Protein AF-A0A9B0LXK6-F1 (afdb_monomer_lite)

Foldseek 3Di:
DDDDDPDPPPVVVVVVVPPDPPPVPVPDDPPQQDAAEQELVLVQVLVVVVQAPQLAAAEQLSCLSSVSDDADLVRNYFYHEYDHHCLVVRQGAHHYETQFYDLSSCLSNQLNVHHYAHAGFDSVLSVCSSPVPVVLVVQDFAFWGDDDDPVCVVVLQDLLRNHPNHDPVCVVVSNVVSCVVVVGDGDDLVPPPSSVNRPDDDDNGDRDPPGATRWRQDPVVRDIDHDDDPVSVVVRVD

InterPro domains:
  IPR005749 Large ribosomal subunit protein uL15, bacteria [PTHR12934] (34-199)
  IPR021131 Large ribosomal subunit protein uL15/eL18 [PF00828] (37-117)
  IPR036227 Large ribosomal subunit protein uL15/eL18 superfamily [SSF52080] (15-125)

Organism: Odobenus rosmarus divergens (NCBI:txid9708)

Secondary structure (DSSP, 8-state):
-------THHHHHHHHHHSPP--GGGGS--TT-EEEEEEHHHHHHHHHTTSS-TTS-B-HHHHHHTTS----GGGTEEEEEEE-TTTTT-----EEEESEE-HHHHHHHHHTT-EEEE----HHHHHHHH-HHHHHTTTPPPPPPPPPPGGGHHHHH-GGGTBTTS-GGGHHHHHHHHHHHHT-PPP-GGGSTTHHHHT----TT-SBTTB-TT-EEETTTTEEE----HHHHHHHH-

Structure (mmCIF, N/CA/C/O backbone):
data_AF-A0A9B0LXK6-F1
#
_entry.id   AF-A0A9B0LXK6-F1
#
loop_
_atom_site.group_PDB
_atom_site.id
_atom_site.type_symbol
_atom_site.label_atom_id
_atom_site.label_alt_id
_atom_site.label_comp_id
_atom_site.label_asym_id
_atom_site.label_entity_id
_atom_site.label_seq_id
_atom_site.pdbx_PDB_ins_code
_atom_site.Cartn_x
_atom_site.Cartn_y
_atom_site.Cartn_z
_atom_site.occupancy
_atom_site.B_iso_or_equiv
_atom_site.auth_seq_id
_atom_site.auth_comp_id
_atom_site.auth_asym_id
_atom_site.auth_atom_id
_atom_site.pdbx_PDB_model_num
ATOM 1 N N . MET A 1 1 ? 57.728 12.532 -38.252 1.00 39.12 1 MET A N 1
ATOM 2 C CA . MET A 1 1 ? 57.589 13.420 -37.079 1.00 39.12 1 MET A CA 1
ATOM 3 C C . MET A 1 1 ? 56.381 12.959 -36.279 1.00 39.12 1 MET A C 1
ATOM 5 O O . MET A 1 1 ? 55.254 13.223 -36.669 1.00 39.12 1 MET A O 1
ATOM 9 N N . THR A 1 2 ? 56.612 12.162 -35.241 1.00 39.59 2 THR A N 1
ATOM 10 C CA . THR A 1 2 ? 55.579 11.589 -34.366 1.00 39.59 2 THR A CA 1
ATOM 11 C C . THR A 1 2 ? 55.396 12.501 -33.156 1.00 39.59 2 THR A C 1
ATOM 13 O O . THR A 1 2 ? 56.292 12.592 -32.319 1.00 39.59 2 THR A O 1
ATOM 16 N N . GLY A 1 3 ? 54.271 13.215 -33.088 1.00 44.66 3 GLY A N 1
ATOM 17 C CA . GLY A 1 3 ? 53.904 14.008 -31.913 1.00 44.66 3 GLY A CA 1
ATOM 18 C C . GLY A 1 3 ? 53.489 13.107 -30.740 1.00 44.66 3 GLY A C 1
ATOM 19 O O . GLY A 1 3 ? 52.949 12.023 -30.977 1.00 44.66 3 GLY A O 1
ATOM 20 N N . PRO A 1 4 ? 53.733 13.510 -29.482 1.00 42.62 4 PRO A N 1
ATOM 21 C CA . PRO A 1 4 ? 53.381 12.693 -28.331 1.00 42.62 4 PRO A CA 1
ATOM 22 C C . PRO A 1 4 ? 51.859 12.654 -28.142 1.00 42.62 4 PRO A C 1
ATOM 24 O O . PRO A 1 4 ? 51.185 13.685 -28.112 1.00 42.62 4 PRO A O 1
ATOM 27 N N . VAL A 1 5 ? 51.320 11.445 -27.993 1.00 48.22 5 VAL A N 1
ATOM 28 C CA . VAL A 1 5 ? 49.920 11.196 -27.636 1.00 48.22 5 VAL A CA 1
ATOM 29 C C . VAL A 1 5 ? 49.733 11.584 -26.167 1.00 48.22 5 VAL A C 1
ATOM 31 O O . VAL A 1 5 ? 50.285 10.941 -25.276 1.00 48.22 5 VAL A O 1
ATOM 34 N N . GLN A 1 6 ? 48.981 12.658 -25.899 1.00 48.47 6 GLN A N 1
ATOM 35 C CA . GLN A 1 6 ? 48.622 13.058 -24.534 1.00 48.47 6 GLN A CA 1
ATOM 36 C C . GLN A 1 6 ? 47.753 11.970 -23.888 1.00 48.47 6 GLN A C 1
ATOM 38 O O . GLN A 1 6 ? 46.604 11.762 -24.278 1.00 48.47 6 GLN A O 1
ATOM 43 N N . GLY A 1 7 ? 48.305 11.281 -22.888 1.00 46.59 7 GLY A N 1
ATOM 44 C CA . GLY A 1 7 ? 47.602 10.271 -22.103 1.00 46.59 7 GLY A CA 1
ATOM 45 C C . GLY A 1 7 ? 46.372 10.852 -21.398 1.00 46.59 7 GLY A C 1
ATOM 46 O O . GLY A 1 7 ? 46.479 11.736 -20.550 1.00 46.59 7 GLY A O 1
ATOM 47 N N . GLY A 1 8 ? 45.191 10.324 -21.726 1.00 49.38 8 GLY A N 1
ATOM 48 C CA . GLY A 1 8 ? 43.883 10.770 -21.225 1.00 49.38 8 GLY A CA 1
ATOM 49 C C . GLY A 1 8 ? 43.585 10.481 -19.746 1.00 49.38 8 GLY A C 1
ATOM 50 O O . GLY A 1 8 ? 42.457 10.695 -19.311 1.00 49.38 8 GLY A O 1
ATOM 51 N N . GLY A 1 9 ? 44.561 10.014 -18.960 1.00 52.94 9 GLY A N 1
ATOM 52 C CA . GLY A 1 9 ? 44.364 9.643 -17.552 1.00 52.94 9 GLY A CA 1
ATOM 53 C C . GLY A 1 9 ? 44.211 10.834 -16.598 1.00 52.94 9 GLY A C 1
ATOM 54 O O . GLY A 1 9 ? 43.425 10.767 -15.656 1.00 52.94 9 GLY A O 1
ATOM 55 N N . ALA A 1 10 ? 44.908 11.948 -16.856 1.00 54.19 10 ALA A N 1
ATOM 56 C CA . ALA A 1 10 ? 44.886 13.114 -15.965 1.00 54.19 10 ALA A CA 1
ATOM 57 C C . ALA A 1 10 ? 43.543 13.868 -16.012 1.00 54.19 10 ALA A C 1
ATOM 59 O O . ALA A 1 10 ? 42.993 14.235 -14.978 1.00 54.19 10 ALA A O 1
ATOM 60 N N . ARG A 1 11 ? 42.943 14.008 -17.205 1.00 60.53 11 ARG A N 1
ATOM 61 C CA . ARG A 1 11 ? 41.711 14.798 -17.396 1.00 60.53 11 ARG A CA 1
ATOM 62 C C . ARG A 1 11 ? 40.487 14.208 -16.699 1.00 60.53 11 ARG A C 1
ATOM 64 O O . ARG A 1 11 ? 39.658 14.966 -16.214 1.00 60.53 11 ARG A O 1
ATOM 71 N N . ALA A 1 12 ? 40.364 12.880 -16.644 1.00 58.97 12 ALA A N 1
ATOM 72 C CA . ALA A 1 12 ? 39.225 12.222 -16.001 1.00 58.97 12 ALA A CA 1
ATOM 73 C C . ALA A 1 12 ? 39.273 12.353 -14.469 1.00 58.97 12 ALA A C 1
ATOM 75 O O . ALA A 1 12 ? 38.254 12.626 -13.834 1.00 58.97 12 ALA A O 1
ATOM 76 N N . LEU A 1 13 ? 40.464 12.212 -13.879 1.00 61.94 13 LEU A N 1
ATOM 77 C CA . LEU A 1 13 ? 40.677 12.402 -12.443 1.00 61.94 13 LEU A CA 1
ATOM 78 C C . LEU A 1 13 ? 40.501 13.863 -12.023 1.00 61.94 13 LEU A C 1
ATOM 80 O O . LEU A 1 13 ? 39.899 14.126 -10.982 1.00 61.94 13 LEU A O 1
ATOM 84 N N . ASP A 1 14 ? 40.968 14.806 -12.838 1.00 73.19 14 ASP A N 1
ATOM 85 C CA . ASP A 1 14 ? 40.785 16.234 -12.574 1.00 73.19 14 ASP A CA 1
ATOM 86 C C . ASP A 1 14 ? 39.313 16.657 -12.711 1.00 73.19 14 ASP A C 1
ATOM 88 O O . ASP A 1 14 ? 38.826 17.432 -11.888 1.00 73.19 14 ASP A O 1
ATOM 92 N N . LEU A 1 15 ? 38.561 16.064 -13.650 1.00 65.88 15 LEU A N 1
ATOM 93 C CA . LEU A 1 15 ? 37.101 16.210 -13.741 1.00 65.88 15 LEU A CA 1
ATOM 94 C C . LEU A 1 15 ? 36.397 15.706 -12.475 1.00 65.88 15 LEU A C 1
ATOM 96 O O . LEU A 1 15 ? 35.591 16.433 -11.902 1.00 65.88 15 LEU A O 1
ATOM 100 N N . LEU A 1 16 ? 36.727 14.501 -11.997 1.00 63.94 16 LEU A N 1
ATOM 101 C CA . LEU A 1 16 ? 36.136 13.928 -10.779 1.00 63.94 16 LEU A CA 1
ATOM 102 C C . LEU A 1 16 ? 36.459 14.744 -9.517 1.00 63.94 16 LEU A C 1
ATOM 104 O O . LEU A 1 16 ? 35.651 14.783 -8.591 1.00 63.94 16 LEU A O 1
ATOM 108 N N . ARG A 1 17 ? 37.620 15.408 -9.478 1.00 69.19 17 ARG A N 1
ATOM 109 C CA . ARG A 1 17 ? 38.026 16.310 -8.385 1.00 69.19 17 ARG A CA 1
ATOM 110 C C . ARG A 1 17 ? 37.355 17.683 -8.453 1.00 69.19 17 ARG A C 1
ATOM 112 O O . ARG A 1 17 ? 37.190 18.306 -7.405 1.00 69.19 17 ARG A O 1
ATOM 119 N N . ALA A 1 18 ? 37.003 18.140 -9.656 1.00 69.75 18 ALA A N 1
ATOM 120 C CA . ALA A 1 18 ? 36.283 19.389 -9.903 1.00 69.75 18 ALA A CA 1
ATOM 121 C C . ALA A 1 18 ? 34.763 19.254 -9.718 1.00 69.75 18 ALA A C 1
ATOM 123 O O . ALA A 1 18 ? 34.078 20.261 -9.531 1.00 69.75 18 ALA A O 1
ATOM 124 N N . LEU A 1 19 ? 34.227 18.028 -9.743 1.00 61.88 19 LEU A N 1
ATOM 125 C CA . LEU A 1 19 ? 32.844 17.786 -9.351 1.00 61.88 19 LEU A CA 1
ATOM 126 C C . LEU A 1 19 ? 32.645 18.198 -7.883 1.00 61.88 19 LEU A C 1
ATOM 128 O O . LEU A 1 19 ? 33.521 17.958 -7.045 1.00 61.88 19 LEU A O 1
ATOM 132 N N . PRO A 1 20 ? 31.494 18.804 -7.544 1.00 54.44 20 PRO A N 1
ATOM 133 C CA . PRO A 1 20 ? 31.184 19.140 -6.165 1.00 54.44 20 PRO A CA 1
ATOM 134 C C . PRO A 1 20 ? 31.279 17.866 -5.326 1.00 54.44 20 PRO A C 1
ATOM 136 O O . PRO A 1 20 ? 30.586 16.881 -5.589 1.00 54.44 20 PRO A O 1
ATOM 139 N N . ARG A 1 21 ? 32.171 17.868 -4.330 1.00 59.25 21 ARG A N 1
ATOM 140 C CA . ARG A 1 21 ? 32.306 16.738 -3.410 1.00 59.25 21 ARG A CA 1
ATOM 141 C C . ARG A 1 21 ? 30.946 16.531 -2.764 1.00 59.25 21 ARG A C 1
ATOM 143 O O . ARG A 1 21 ? 30.430 17.451 -2.130 1.00 59.25 21 ARG A O 1
ATOM 150 N N . VAL A 1 22 ? 30.366 15.345 -2.945 1.00 50.81 22 VAL A N 1
ATOM 151 C CA . VAL A 1 22 ? 29.137 14.963 -2.249 1.00 50.81 22 VAL A CA 1
ATOM 152 C C . VAL A 1 22 ? 29.456 15.067 -0.765 1.00 50.81 22 VAL A C 1
ATOM 154 O O . VAL A 1 22 ? 30.232 14.277 -0.229 1.00 50.81 22 VAL A O 1
ATOM 157 N N . SER A 1 23 ? 28.944 16.109 -0.115 1.00 42.34 23 SER A N 1
ATOM 158 C CA . SER A 1 23 ? 29.092 16.243 1.321 1.00 42.34 23 SER A CA 1
ATOM 159 C C . SER A 1 23 ? 28.421 15.028 1.957 1.00 42.34 23 SER A C 1
ATOM 161 O O . SER A 1 23 ? 27.354 14.586 1.526 1.00 42.34 23 SER A O 1
ATOM 163 N N . LEU A 1 24 ? 29.027 14.482 3.009 1.00 46.19 24 LEU A N 1
ATOM 164 C CA . LEU A 1 24 ? 28.471 13.391 3.819 1.00 46.19 24 LEU A CA 1
ATOM 165 C C . LEU A 1 24 ? 27.167 13.789 4.554 1.00 46.19 24 LEU A C 1
ATOM 167 O O . LEU A 1 24 ? 26.761 13.140 5.512 1.00 46.19 24 LEU A O 1
ATOM 171 N N . ALA A 1 25 ? 26.466 14.835 4.103 1.00 44.16 25 ALA A N 1
ATOM 172 C CA . ALA A 1 25 ? 25.125 15.193 4.546 1.00 44.16 25 ALA A CA 1
ATOM 173 C C . ALA A 1 25 ? 24.092 14.081 4.275 1.00 44.16 25 ALA A C 1
ATOM 175 O O . ALA A 1 25 ? 23.044 14.075 4.912 1.00 44.16 25 ALA A O 1
ATOM 176 N N . ASN A 1 26 ? 24.412 13.107 3.414 1.00 46.44 26 ASN A N 1
ATOM 177 C CA . ASN A 1 26 ? 23.613 11.896 3.193 1.00 46.44 26 ASN A CA 1
ATOM 178 C C . ASN A 1 26 ? 23.560 10.936 4.403 1.00 46.44 26 ASN A C 1
ATOM 180 O O . ASN A 1 26 ? 22.809 9.968 4.356 1.00 46.44 26 ASN A O 1
ATOM 184 N N . LEU A 1 27 ? 24.330 11.183 5.472 1.00 42.97 27 LEU A N 1
ATOM 185 C CA . LEU A 1 27 ? 24.277 10.413 6.727 1.00 42.97 27 LEU A CA 1
ATOM 186 C C . LEU A 1 27 ? 23.397 11.062 7.811 1.00 42.97 27 LEU A C 1
ATOM 188 O O . LEU A 1 27 ? 23.286 10.527 8.910 1.00 42.97 27 LEU A O 1
ATOM 192 N N . LYS A 1 28 ? 22.773 12.215 7.536 1.00 43.66 28 LYS A N 1
ATOM 193 C CA . LYS A 1 28 ? 21.778 12.813 8.440 1.00 43.66 28 LYS A CA 1
ATOM 194 C C . LYS A 1 28 ? 20.385 12.235 8.148 1.00 43.66 28 LYS A C 1
ATOM 196 O O . LYS A 1 28 ? 20.118 11.885 6.996 1.00 43.66 28 LYS A O 1
ATOM 201 N N . PRO A 1 29 ? 19.466 12.190 9.135 1.00 46.41 29 PRO A N 1
ATOM 202 C CA . PRO A 1 29 ? 18.048 11.971 8.853 1.00 46.41 29 PRO A CA 1
ATOM 203 C C . PRO A 1 29 ? 17.618 12.982 7.788 1.00 46.41 29 PRO A C 1
ATOM 205 O O . PRO A 1 29 ? 17.863 14.171 7.968 1.00 46.41 29 PRO A O 1
ATOM 208 N N . ASN A 1 30 ? 17.063 12.528 6.662 1.00 51.88 30 ASN A N 1
ATOM 209 C CA . ASN A 1 30 ? 16.706 13.388 5.532 1.00 51.88 30 ASN A CA 1
ATOM 210 C C . ASN A 1 30 ? 15.497 14.270 5.932 1.00 51.88 30 ASN A C 1
ATOM 212 O O . ASN A 1 30 ? 14.381 13.747 5.949 1.00 51.88 30 ASN A O 1
ATOM 216 N N . PRO A 1 31 ? 15.646 15.574 6.267 1.00 51.91 31 PRO A N 1
ATOM 217 C CA . PRO A 1 31 ? 14.599 16.377 6.925 1.00 51.91 31 PRO A CA 1
ATOM 218 C C . PRO A 1 31 ? 13.475 16.843 5.978 1.00 51.91 31 PRO A C 1
ATOM 220 O O . PRO A 1 31 ? 12.944 17.939 6.117 1.00 51.91 31 PRO A O 1
ATOM 223 N N . GLY A 1 32 ? 13.135 16.047 4.966 1.00 61.16 32 GLY A N 1
ATOM 224 C CA . GLY A 1 32 ? 12.188 16.429 3.921 1.00 61.16 32 GLY A CA 1
ATOM 225 C C . GLY A 1 32 ? 11.529 15.249 3.222 1.00 61.16 32 GLY A C 1
ATOM 226 O O . GLY A 1 32 ? 11.166 15.390 2.060 1.00 61.16 32 GLY A O 1
ATOM 227 N N . CYS A 1 33 ? 11.422 14.093 3.885 1.00 73.38 33 CYS A N 1
ATOM 228 C CA . CYS A 1 33 ? 10.577 13.010 3.392 1.00 73.38 33 CYS A CA 1
ATOM 229 C C . CYS A 1 33 ? 9.117 13.466 3.440 1.00 73.38 33 CYS A C 1
ATOM 231 O O . CYS A 1 33 ? 8.594 13.738 4.520 1.00 73.38 33 CYS A O 1
ATOM 233 N N . GLN A 1 34 ? 8.480 13.562 2.277 1.00 86.56 34 GLN A N 1
ATOM 234 C CA . GLN A 1 34 ? 7.081 13.953 2.157 1.00 86.56 34 GLN A CA 1
ATOM 235 C C . GLN A 1 34 ? 6.229 12.733 1.813 1.00 86.56 34 GLN A C 1
ATOM 237 O O . GLN A 1 34 ? 6.660 11.828 1.094 1.00 86.56 34 GLN A O 1
ATOM 242 N N . TYR A 1 35 ? 5.014 12.707 2.345 1.00 91.81 35 TYR A N 1
ATOM 243 C CA . TYR A 1 35 ? 4.004 11.722 1.993 1.00 91.81 35 TYR A CA 1
ATOM 244 C C . TYR A 1 35 ? 2.771 12.474 1.527 1.00 91.81 35 TYR A C 1
ATOM 246 O O . TYR A 1 35 ? 2.311 13.399 2.196 1.00 91.81 35 TYR A O 1
ATOM 254 N N . GLN A 1 36 ? 2.250 12.092 0.368 1.00 94.12 36 GLN A N 1
ATOM 255 C CA . GLN A 1 36 ? 1.056 12.725 -0.169 1.00 94.12 36 GLN A CA 1
ATOM 256 C C . GLN A 1 36 ? -0.161 12.249 0.636 1.00 94.12 36 GLN A C 1
ATOM 258 O O . GLN A 1 36 ? -0.341 11.036 0.779 1.00 94.12 36 GLN A O 1
ATOM 263 N N . PRO A 1 37 ? -0.985 13.153 1.190 1.00 95.56 37 PRO A N 1
ATOM 264 C CA . PRO A 1 37 ? -2.141 12.751 1.974 1.00 95.56 37 PRO A CA 1
ATOM 265 C C . PRO A 1 37 ? -3.223 12.148 1.068 1.00 95.56 37 PRO A C 1
ATOM 267 O O . PRO A 1 37 ? -3.555 12.696 0.015 1.00 95.56 37 PRO A O 1
ATOM 270 N N . LEU A 1 38 ? -3.800 11.029 1.496 1.00 96.56 38 LEU A N 1
ATOM 271 C CA . LEU A 1 38 ? -4.970 10.398 0.894 1.00 96.56 38 LEU A CA 1
ATOM 272 C C . LEU A 1 38 ? -6.059 10.279 1.960 1.00 96.56 38 LEU A C 1
ATOM 274 O O . LEU A 1 38 ? -5.921 9.503 2.902 1.00 96.56 38 LEU A O 1
ATOM 278 N N . SER A 1 39 ? -7.139 11.041 1.806 1.00 97.12 39 SER A N 1
ATOM 279 C CA . SER A 1 39 ? -8.299 10.961 2.694 1.00 97.12 39 SER A CA 1
ATOM 280 C C . SER A 1 39 ? -9.182 9.753 2.377 1.00 97.12 39 SER A C 1
ATOM 282 O O . SER A 1 39 ? -9.278 9.314 1.224 1.00 97.12 39 SER A O 1
ATOM 284 N N . LEU A 1 40 ? -9.881 9.237 3.389 1.00 96.62 40 LEU A N 1
ATOM 285 C CA . LEU A 1 40 ? -10.867 8.167 3.214 1.00 96.62 40 LEU A CA 1
ATOM 286 C C . LEU A 1 40 ? -12.038 8.603 2.326 1.00 96.62 40 LEU A C 1
ATOM 288 O O . LEU A 1 40 ? -12.491 7.819 1.494 1.00 96.62 40 LEU A O 1
ATOM 292 N N . ASN A 1 41 ? -12.460 9.869 2.413 1.00 96.75 41 ASN A N 1
ATOM 293 C CA . ASN A 1 41 ? -13.439 10.446 1.485 1.00 96.75 41 ASN A CA 1
ATOM 294 C C . ASN A 1 41 ? -12.966 10.361 0.028 1.00 96.75 41 ASN A C 1
ATOM 296 O O . ASN A 1 41 ? -13.729 9.974 -0.861 1.00 96.75 41 ASN A O 1
ATOM 300 N N . ARG A 1 42 ? -11.693 10.692 -0.233 1.00 96.31 42 ARG A N 1
ATOM 301 C CA . ARG A 1 42 ? -11.124 10.598 -1.581 1.00 96.31 42 ARG A CA 1
ATOM 302 C C . ARG A 1 42 ? -11.040 9.149 -2.048 1.00 96.31 42 ARG A C 1
ATOM 304 O O . ARG A 1 42 ? -11.340 8.887 -3.210 1.00 96.31 42 ARG A O 1
ATOM 311 N N . LEU A 1 43 ? -10.649 8.228 -1.171 1.00 96.56 43 LEU A N 1
ATOM 312 C CA . LEU A 1 43 ? -10.597 6.802 -1.487 1.00 96.56 43 LEU A CA 1
ATOM 313 C C . LEU A 1 43 ? -11.988 6.253 -1.838 1.00 96.56 43 LEU A C 1
ATOM 315 O O . LEU A 1 43 ? -12.133 5.615 -2.877 1.00 96.56 43 LEU A O 1
ATOM 319 N N . GLN A 1 44 ? -13.009 6.564 -1.033 1.00 96.50 44 GLN A N 1
ATOM 320 C CA . GLN A 1 44 ? -14.399 6.182 -1.302 1.00 96.50 44 GLN A CA 1
ATOM 321 C C . GLN A 1 44 ? -14.873 6.737 -2.650 1.00 96.50 44 GLN A C 1
ATOM 323 O O . GLN A 1 44 ? -15.358 5.985 -3.485 1.00 96.50 44 GLN A O 1
ATOM 328 N N . TYR A 1 45 ? -14.617 8.020 -2.921 1.00 96.44 45 TYR A N 1
ATOM 329 C CA . TYR A 1 45 ? -14.956 8.646 -4.200 1.00 96.44 45 TYR A CA 1
ATOM 330 C C . TYR A 1 45 ? -14.322 7.935 -5.410 1.00 96.44 45 TYR A C 1
ATOM 332 O O . TYR A 1 45 ? -14.953 7.795 -6.456 1.00 96.44 45 TYR A O 1
ATOM 340 N N . LEU A 1 46 ? -13.069 7.479 -5.297 1.00 96.31 46 LEU A N 1
ATOM 341 C CA . LEU A 1 46 ? -12.401 6.744 -6.378 1.00 96.31 46 LEU A CA 1
ATOM 342 C C . LEU A 1 46 ? -13.029 5.368 -6.625 1.00 96.31 46 LEU A C 1
ATOM 344 O O . LEU A 1 46 ? -13.071 4.928 -7.777 1.00 96.31 46 LEU A O 1
ATOM 348 N N . ILE A 1 47 ? -13.506 4.717 -5.565 1.00 96.25 47 ILE A N 1
ATOM 349 C CA . ILE A 1 47 ? -14.199 3.427 -5.628 1.00 96.25 47 ILE A CA 1
ATOM 350 C C . ILE A 1 47 ? -15.588 3.602 -6.240 1.00 96.25 47 ILE A C 1
ATOM 352 O O . ILE A 1 47 ? -15.935 2.885 -7.174 1.00 96.25 47 ILE A O 1
ATOM 356 N N . ASP A 1 48 ? -16.345 4.603 -5.791 1.00 96.19 48 ASP A N 1
ATOM 357 C CA . ASP A 1 48 ? -17.702 4.872 -6.279 1.00 96.19 48 ASP A CA 1
ATOM 358 C C . ASP A 1 48 ? -17.711 5.244 -7.771 1.00 96.19 48 ASP A C 1
ATOM 360 O O . ASP A 1 48 ? -18.616 4.867 -8.512 1.00 96.19 48 ASP A O 1
ATOM 364 N N . LEU A 1 49 ? -16.668 5.938 -8.243 1.00 96.19 49 LEU A N 1
ATOM 365 C CA . LEU A 1 49 ? -16.466 6.216 -9.669 1.00 96.19 49 LEU A CA 1
ATOM 366 C C . LEU A 1 49 ? -15.960 5.013 -10.484 1.00 96.19 49 LEU A C 1
ATOM 368 O O . LEU A 1 49 ? -15.771 5.146 -11.695 1.00 96.19 49 LEU A O 1
ATOM 372 N N . GLY A 1 50 ? -15.652 3.882 -9.847 1.00 94.56 50 GLY A N 1
ATOM 373 C CA . GLY A 1 50 ? -15.070 2.709 -10.503 1.00 94.56 50 GLY A CA 1
ATOM 374 C C . GLY A 1 50 ? -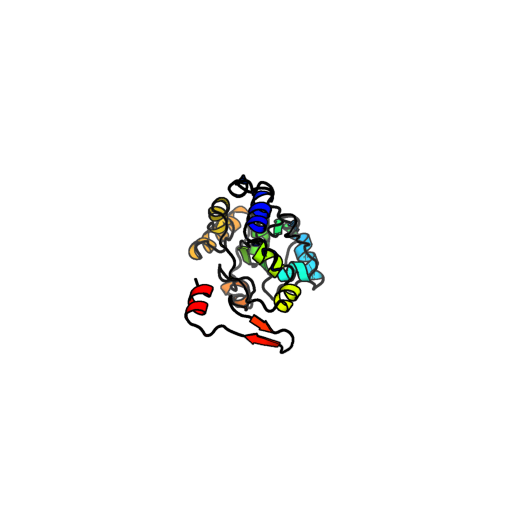13.643 2.926 -11.022 1.00 94.56 50 GLY A C 1
ATOM 375 O O . GLY A 1 50 ? -13.187 2.192 -11.896 1.00 94.56 50 GLY A O 1
ATOM 376 N N . ARG A 1 51 ? -12.921 3.941 -10.521 1.00 94.69 51 ARG A N 1
ATOM 377 C CA . ARG A 1 51 ? -11.510 4.181 -10.885 1.00 94.69 51 ARG A CA 1
ATOM 378 C C . ARG A 1 51 ? -10.547 3.280 -10.123 1.00 94.69 51 ARG A C 1
ATOM 380 O O . ARG A 1 51 ? -9.439 3.048 -10.599 1.00 94.69 51 ARG A O 1
ATOM 387 N N . VAL A 1 52 ? -10.951 2.839 -8.936 1.00 95.62 52 VAL A N 1
ATOM 388 C CA . VAL A 1 52 ? -10.217 1.893 -8.097 1.00 95.62 52 VAL A CA 1
ATOM 389 C C . VAL A 1 52 ? -11.161 0.750 -7.758 1.00 95.62 52 VAL A C 1
ATOM 391 O O . VAL A 1 52 ? -12.241 0.975 -7.223 1.00 95.62 52 VAL A O 1
ATOM 394 N N . ASP A 1 53 ? -10.750 -0.468 -8.088 1.00 94.50 53 ASP A N 1
ATOM 395 C CA . ASP A 1 53 ? -11.536 -1.678 -7.867 1.00 94.50 53 ASP A CA 1
ATOM 396 C C . ASP A 1 53 ? -11.248 -2.253 -6.464 1.00 94.50 53 ASP A C 1
ATOM 398 O O . ASP A 1 53 ? -10.109 -2.651 -6.200 1.00 94.50 53 ASP A O 1
ATOM 402 N N . PRO A 1 54 ? -12.240 -2.313 -5.551 1.00 94.38 54 PRO A N 1
ATOM 403 C CA . PRO A 1 54 ? -12.056 -2.845 -4.200 1.00 94.38 54 PRO A CA 1
ATOM 404 C C . PRO A 1 54 ? -11.955 -4.379 -4.161 1.00 94.38 54 PRO A C 1
ATOM 406 O O . PRO A 1 54 ? -11.639 -4.943 -3.112 1.00 94.38 54 PRO A O 1
ATOM 409 N N . THR A 1 55 ? -12.223 -5.072 -5.275 1.00 93.56 55 THR A N 1
ATOM 410 C CA . THR A 1 55 ? -12.111 -6.538 -5.359 1.00 93.56 55 THR A CA 1
ATOM 411 C C . THR A 1 55 ? -10.669 -7.020 -5.519 1.00 93.56 55 THR A C 1
ATOM 413 O O . THR A 1 55 ? -10.409 -8.219 -5.418 1.00 93.56 55 THR A O 1
ATOM 416 N N . GLN A 1 56 ? -9.725 -6.098 -5.723 1.00 93.31 56 GLN A N 1
ATOM 417 C CA . GLN A 1 56 ? -8.297 -6.370 -5.856 1.00 93.31 56 GLN A CA 1
ATOM 418 C C . GLN A 1 56 ? -7.498 -5.618 -4.780 1.00 93.31 56 GLN A C 1
ATOM 420 O O . GLN A 1 56 ? -7.969 -4.606 -4.255 1.00 93.31 56 GLN A O 1
ATOM 425 N N . PRO A 1 57 ? -6.270 -6.065 -4.453 1.00 95.31 57 PRO A N 1
ATOM 426 C CA . PRO A 1 57 ? -5.399 -5.322 -3.551 1.00 95.31 57 PRO A CA 1
ATOM 427 C C . PRO A 1 57 ? -5.079 -3.927 -4.108 1.00 95.31 57 PRO A C 1
ATOM 429 O O . PRO A 1 57 ? -4.557 -3.782 -5.218 1.00 95.31 57 PRO A O 1
ATOM 432 N N . ILE A 1 58 ? -5.374 -2.898 -3.319 1.00 96.00 58 ILE A N 1
ATOM 433 C CA . ILE A 1 58 ? -5.121 -1.500 -3.652 1.00 96.00 58 ILE A CA 1
ATOM 434 C C . ILE A 1 58 ? -3.689 -1.166 -3.252 1.00 96.00 58 ILE A C 1
ATOM 436 O O . ILE A 1 58 ? -3.351 -1.022 -2.080 1.00 96.00 58 ILE A O 1
ATOM 440 N N . ASP A 1 59 ? -2.852 -1.021 -4.267 1.00 93.56 59 ASP A N 1
ATOM 441 C CA . ASP A 1 59 ? -1.466 -0.592 -4.152 1.00 93.56 59 ASP A CA 1
ATOM 442 C C . ASP A 1 59 ? -1.295 0.842 -4.668 1.00 93.56 59 ASP A C 1
ATOM 444 O O . ASP A 1 59 ? -2.152 1.382 -5.377 1.00 93.56 59 ASP A O 1
ATOM 448 N N . LEU A 1 60 ? -0.133 1.435 -4.409 1.00 93.75 60 LEU A N 1
ATOM 449 C CA . LEU A 1 60 ? 0.265 2.715 -4.987 1.00 93.75 60 LEU A CA 1
ATOM 450 C C . LEU A 1 60 ? 0.146 2.737 -6.528 1.00 93.75 60 LEU A C 1
ATOM 452 O O . LEU A 1 60 ? -0.235 3.764 -7.087 1.00 93.75 60 LEU A O 1
ATOM 456 N N . THR A 1 61 ? 0.395 1.615 -7.220 1.00 93.31 61 THR A N 1
ATOM 457 C CA . THR A 1 61 ? 0.180 1.492 -8.678 1.00 93.31 61 THR A CA 1
ATOM 458 C C . THR A 1 61 ? -1.263 1.811 -9.062 1.00 93.31 61 THR A C 1
ATOM 460 O O . THR A 1 61 ? -1.503 2.608 -9.968 1.00 93.31 61 THR A O 1
ATOM 463 N N . GLN A 1 62 ? -2.228 1.218 -8.355 1.00 93.69 62 GLN A N 1
ATOM 464 C CA . GLN A 1 62 ? -3.657 1.400 -8.611 1.00 93.69 62 GLN A CA 1
ATOM 465 C C . GLN A 1 62 ? -4.098 2.830 -8.293 1.00 93.69 62 GLN A C 1
ATOM 467 O O . GLN A 1 62 ? -4.836 3.437 -9.068 1.00 93.69 62 GLN A O 1
ATOM 472 N N . LEU A 1 63 ? -3.578 3.412 -7.210 1.00 94.56 63 LEU A N 1
ATOM 473 C CA . LEU A 1 63 ? -3.866 4.799 -6.836 1.00 94.56 63 LEU A CA 1
ATOM 474 C C . LEU A 1 63 ? -3.339 5.809 -7.867 1.00 94.56 63 LEU A C 1
ATOM 476 O O . LEU A 1 63 ? -4.028 6.786 -8.177 1.00 94.56 63 LEU A O 1
ATOM 480 N N . VAL A 1 64 ? -2.147 5.578 -8.426 1.00 94.31 64 VAL A N 1
ATOM 481 C CA . VAL A 1 64 ? -1.573 6.435 -9.475 1.00 94.31 64 VAL A CA 1
ATOM 482 C C . VAL A 1 64 ? -2.318 6.246 -10.801 1.00 94.31 64 VAL A C 1
ATOM 484 O O . VAL A 1 64 ? -2.685 7.236 -11.439 1.00 94.31 64 VAL A O 1
ATOM 487 N N . ASN A 1 65 ? -2.623 5.002 -11.189 1.00 93.12 65 ASN A N 1
ATOM 488 C CA . ASN A 1 65 ? -3.383 4.695 -12.407 1.00 93.12 65 ASN A CA 1
ATOM 489 C C . ASN A 1 65 ? -4.795 5.301 -12.373 1.00 93.12 65 ASN A C 1
ATOM 491 O O . ASN A 1 65 ? -5.226 5.924 -13.345 1.00 93.12 65 ASN A O 1
ATOM 495 N N . GLY A 1 66 ? -5.482 5.206 -11.229 1.00 91.94 66 GLY A N 1
ATOM 496 C CA . GLY A 1 66 ? -6.794 5.816 -10.994 1.00 91.94 66 GLY A CA 1
ATOM 497 C C . GLY A 1 66 ? -6.769 7.346 -10.865 1.00 91.94 66 GLY A C 1
ATOM 498 O O . GLY A 1 66 ? -7.820 7.970 -10.687 1.00 91.94 66 GLY A O 1
ATOM 499 N N . ARG A 1 67 ? -5.584 7.976 -10.953 1.00 92.25 67 ARG A N 1
ATOM 500 C CA . ARG A 1 67 ? -5.356 9.416 -10.719 1.00 92.25 67 ARG A CA 1
ATOM 501 C C . ARG A 1 67 ? -5.915 9.875 -9.368 1.00 92.25 67 ARG A C 1
ATOM 503 O O . ARG A 1 67 ? -6.464 10.973 -9.235 1.00 92.25 67 ARG A O 1
ATOM 510 N N . GLY A 1 68 ? -5.810 8.996 -8.375 1.00 88.31 68 GLY A N 1
ATOM 511 C CA . GLY A 1 68 ? -6.205 9.257 -6.999 1.00 88.31 68 GLY A CA 1
ATOM 512 C C . GLY A 1 68 ? -5.195 10.134 -6.280 1.00 88.31 68 GLY A C 1
ATOM 513 O O . GLY A 1 68 ? -5.591 11.092 -5.620 1.00 88.31 68 GLY A O 1
ATOM 514 N N . VAL A 1 69 ? -3.907 9.838 -6.484 1.00 92.38 69 VAL A N 1
ATOM 515 C CA . VAL A 1 69 ? -2.773 10.568 -5.909 1.00 92.38 69 VAL A CA 1
ATOM 516 C C . VAL A 1 69 ? -1.713 10.810 -6.981 1.00 92.38 69 VAL A C 1
ATOM 518 O O . VAL A 1 69 ? -1.517 9.989 -7.876 1.00 92.38 69 VAL A O 1
ATOM 521 N N . THR A 1 70 ? -1.022 11.947 -6.894 1.00 92.88 70 THR A N 1
ATOM 522 C CA . THR A 1 70 ? 0.124 12.267 -7.754 1.00 92.88 70 THR A CA 1
ATOM 523 C C . THR A 1 70 ? 1.390 12.276 -6.914 1.00 92.88 70 THR A C 1
ATOM 525 O O . THR A 1 70 ? 1.603 13.199 -6.139 1.00 92.88 70 THR A O 1
ATOM 528 N N . ILE A 1 71 ? 2.228 11.257 -7.086 1.00 92.25 71 ILE A N 1
ATOM 529 C CA . ILE A 1 71 ? 3.496 11.106 -6.363 1.00 92.25 71 ILE A CA 1
ATOM 530 C C . ILE A 1 71 ? 4.636 11.562 -7.274 1.00 92.25 71 ILE A C 1
ATOM 532 O O . ILE A 1 71 ? 4.690 11.201 -8.455 1.00 92.25 71 ILE A O 1
ATOM 536 N N . GLN A 1 72 ? 5.554 12.358 -6.735 1.00 90.50 72 GLN A N 1
ATOM 537 C CA . GLN A 1 72 ? 6.715 12.890 -7.440 1.00 90.50 72 GLN A CA 1
ATOM 538 C C . GLN A 1 72 ? 8.001 12.464 -6.712 1.00 90.50 72 GLN A C 1
ATOM 540 O O . GLN A 1 72 ? 8.529 13.224 -5.900 1.00 90.50 72 GLN A O 1
ATOM 545 N N . PRO A 1 73 ? 8.575 11.286 -7.040 1.00 87.94 73 PRO A N 1
ATOM 546 C CA . PRO A 1 73 ? 9.786 10.778 -6.381 1.00 87.94 73 PRO A CA 1
ATOM 547 C C . PRO A 1 73 ? 10.963 11.771 -6.397 1.00 87.94 73 PRO A C 1
ATOM 549 O O . PRO A 1 73 ? 11.710 11.885 -5.429 1.00 87.94 73 PRO A O 1
ATOM 552 N N . LEU A 1 74 ? 11.089 12.569 -7.467 1.00 87.50 74 LEU A N 1
ATOM 553 C CA . LEU A 1 74 ? 12.120 13.610 -7.599 1.00 87.50 74 LEU A CA 1
ATOM 554 C C . LEU A 1 74 ? 11.984 14.749 -6.574 1.00 87.50 74 LEU A C 1
ATOM 556 O O . LEU A 1 74 ? 12.970 15.418 -6.273 1.00 87.50 74 LEU A O 1
ATOM 560 N N . LYS A 1 75 ? 10.784 14.972 -6.027 1.00 88.25 75 LYS A N 1
ATOM 561 C CA . LYS A 1 75 ? 10.512 15.979 -4.992 1.00 88.25 75 LYS A CA 1
ATOM 562 C C . LYS A 1 75 ? 10.621 15.430 -3.571 1.00 88.25 75 LYS A C 1
ATOM 564 O O . LYS A 1 75 ? 10.192 16.099 -2.639 1.00 88.25 75 LYS A O 1
ATOM 569 N N . ARG A 1 76 ? 11.256 14.264 -3.395 1.00 86.50 76 ARG A N 1
ATOM 570 C CA . ARG A 1 76 ? 11.402 13.588 -2.095 1.00 86.50 76 ARG A CA 1
ATOM 571 C C . ARG A 1 76 ? 10.064 13.130 -1.510 1.00 86.50 76 ARG A C 1
ATOM 573 O O . ARG A 1 76 ? 9.920 13.051 -0.291 1.00 86.50 76 ARG A O 1
ATOM 580 N N . ASP A 1 77 ? 9.114 12.789 -2.377 1.00 90.88 77 ASP A N 1
ATOM 581 C CA . ASP A 1 77 ? 7.965 11.994 -1.961 1.00 90.88 77 ASP A CA 1
ATOM 582 C C . ASP A 1 77 ? 8.417 10.552 -1.716 1.00 90.88 77 ASP A C 1
ATOM 584 O O . ASP A 1 77 ? 9.118 9.971 -2.547 1.00 90.88 77 ASP A O 1
ATOM 588 N N . TYR A 1 78 ? 7.994 9.971 -0.596 1.00 90.81 78 TYR A N 1
ATOM 589 C CA . TYR A 1 78 ? 8.276 8.580 -0.224 1.00 90.81 78 TYR A CA 1
ATOM 590 C C . TYR A 1 78 ? 7.034 7.687 -0.288 1.00 90.81 78 TYR A C 1
ATOM 592 O O . TYR A 1 78 ? 7.129 6.488 -0.045 1.00 90.81 78 TYR A O 1
ATOM 600 N N . GLY A 1 79 ? 5.884 8.253 -0.660 1.00 93.25 79 GLY A N 1
ATOM 601 C CA . GLY A 1 79 ? 4.642 7.530 -0.884 1.00 93.25 79 GLY A CA 1
ATOM 602 C C . GLY A 1 79 ? 3.424 8.334 -0.451 1.00 93.25 79 GLY A C 1
ATOM 603 O O . GLY A 1 79 ? 3.363 9.549 -0.636 1.00 93.25 79 GLY A O 1
ATOM 604 N N . VAL A 1 80 ? 2.458 7.632 0.124 1.00 95.62 80 VAL A N 1
ATOM 605 C CA . VAL A 1 80 ? 1.139 8.114 0.513 1.00 95.62 80 VAL A CA 1
ATOM 606 C C . VAL A 1 80 ? 0.920 7.885 2.001 1.00 95.62 80 VAL A C 1
ATOM 608 O O . VAL A 1 80 ? 1.246 6.827 2.548 1.00 95.62 80 VAL A O 1
ATOM 611 N N . GLN A 1 81 ? 0.340 8.894 2.637 1.00 95.75 81 GLN A N 1
ATOM 612 C CA . GLN A 1 81 ? -0.146 8.828 4.004 1.00 95.75 81 GLN A CA 1
ATOM 613 C C . GLN A 1 81 ? -1.669 8.770 3.982 1.00 95.75 81 GLN A C 1
ATOM 615 O O . GLN A 1 81 ? -2.319 9.668 3.452 1.00 95.75 81 GLN A O 1
ATOM 620 N N . LEU A 1 82 ? -2.238 7.730 4.580 1.00 96.81 82 LEU A N 1
ATOM 621 C CA . LEU A 1 82 ? -3.677 7.608 4.749 1.00 96.81 82 LEU A CA 1
ATOM 622 C C . LEU A 1 82 ? -4.145 8.475 5.926 1.00 96.81 82 LEU A C 1
ATOM 624 O O . LEU A 1 82 ? -3.648 8.325 7.046 1.00 96.81 82 LEU A O 1
ATOM 628 N N . VAL A 1 83 ? -5.091 9.371 5.650 1.00 96.56 83 VAL A N 1
ATOM 629 C CA . VAL A 1 83 ? -5.633 10.363 6.589 1.00 96.56 83 VAL A CA 1
ATOM 630 C C . VAL A 1 83 ? -7.099 10.051 6.885 1.00 96.56 83 VAL A C 1
ATOM 632 O O . VAL A 1 83 ? -7.846 9.596 6.019 1.00 96.56 83 VAL A O 1
ATOM 635 N N . GLU A 1 84 ? -7.517 10.323 8.113 1.00 93.50 84 GLU A N 1
ATOM 636 C CA . GLU A 1 84 ? -8.820 9.977 8.684 1.00 93.50 84 GLU A CA 1
ATOM 637 C C . GLU A 1 84 ? -10.013 10.795 8.170 1.00 93.50 84 GLU A C 1
ATOM 639 O O . GLU A 1 84 ? -11.157 10.507 8.518 1.00 93.50 84 GLU A O 1
ATOM 644 N N . GLU A 1 85 ? -9.779 11.809 7.340 1.00 96.25 85 GLU A N 1
ATOM 645 C CA . GLU A 1 85 ? -10.845 12.638 6.786 1.00 96.25 85 GLU A CA 1
ATOM 646 C C . GLU A 1 85 ? -11.847 11.778 5.989 1.00 96.25 85 GLU A C 1
ATOM 648 O O . GLU A 1 85 ? -11.504 11.165 4.972 1.00 96.25 85 GLU A O 1
ATOM 653 N N . GLY A 1 86 ? -13.100 11.744 6.451 1.00 93.31 86 GLY A N 1
ATOM 654 C CA . GLY A 1 86 ? -14.152 10.891 5.887 1.00 93.31 86 GLY A CA 1
ATOM 655 C C . GLY A 1 86 ? -14.337 9.537 6.570 1.00 93.31 86 GLY A C 1
ATOM 656 O O . GLY A 1 86 ? -15.024 8.680 6.023 1.00 93.31 86 GLY A O 1
ATOM 657 N N . ALA A 1 87 ? -13.744 9.313 7.744 1.00 94.38 87 ALA A N 1
ATOM 658 C CA . ALA A 1 87 ? -13.895 8.059 8.484 1.00 94.38 87 ALA A CA 1
ATOM 659 C C . ALA A 1 87 ? -15.354 7.688 8.806 1.00 94.38 87 ALA A C 1
ATOM 661 O O . ALA A 1 87 ? -15.690 6.506 8.809 1.00 94.38 87 ALA A O 1
ATOM 662 N N . ASP A 1 88 ? -16.226 8.675 9.031 1.00 93.88 88 ASP A N 1
ATOM 663 C CA . ASP A 1 88 ? -17.633 8.439 9.381 1.00 93.88 88 ASP A CA 1
ATOM 664 C C . ASP A 1 88 ? -18.479 7.964 8.189 1.00 93.88 88 ASP A C 1
ATOM 666 O O . ASP A 1 88 ? -19.432 7.199 8.348 1.00 93.88 88 ASP A O 1
ATOM 670 N N . THR A 1 89 ? -18.140 8.421 6.981 1.00 95.25 89 THR A N 1
ATOM 671 C CA . THR A 1 89 ? -18.869 8.143 5.734 1.00 95.25 89 THR A CA 1
ATOM 672 C C . THR A 1 89 ? -18.298 6.960 4.958 1.00 95.25 89 THR A C 1
ATOM 674 O O . THR A 1 89 ? -18.986 6.417 4.090 1.00 95.25 89 THR A O 1
ATOM 677 N N . PHE A 1 90 ? -17.065 6.550 5.259 1.00 96.62 90 PHE A N 1
ATOM 678 C CA . PHE A 1 90 ? -16.365 5.467 4.579 1.00 96.62 90 PHE A CA 1
ATOM 679 C C . PHE A 1 90 ? -17.047 4.110 4.814 1.00 96.62 90 PHE A C 1
ATOM 681 O O . PHE A 1 90 ? -17.254 3.694 5.955 1.00 96.62 90 PHE A O 1
ATOM 688 N N . LYS A 1 91 ? -17.377 3.395 3.730 1.00 95.25 91 LYS A N 1
ATOM 689 C CA . LYS A 1 91 ? -18.100 2.104 3.772 1.00 95.25 91 LYS A CA 1
ATOM 690 C C . LYS A 1 91 ? -17.423 0.991 2.975 1.00 95.25 91 LYS A C 1
ATOM 692 O O . LYS A 1 91 ? -17.857 -0.156 3.042 1.00 95.25 91 LYS A O 1
ATOM 697 N N . ALA A 1 92 ? -16.389 1.308 2.201 1.00 95.12 92 ALA A N 1
ATOM 698 C CA . ALA A 1 92 ? -15.741 0.324 1.349 1.00 95.12 92 ALA A CA 1
ATOM 699 C C . ALA A 1 92 ? -14.947 -0.719 2.157 1.00 95.12 92 ALA A C 1
ATOM 701 O O . ALA A 1 92 ? -14.228 -0.392 3.104 1.00 95.12 92 ALA A O 1
ATOM 70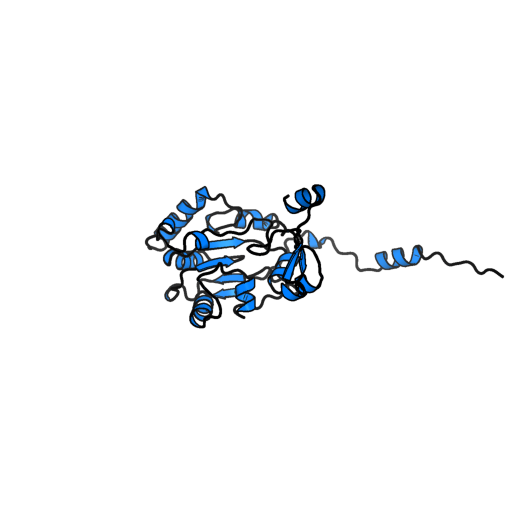2 N N . LYS A 1 93 ? -15.033 -1.982 1.727 1.00 95.56 93 LYS A N 1
ATOM 703 C CA . LYS A 1 93 ? -14.175 -3.076 2.193 1.00 95.56 93 LYS A CA 1
ATOM 704 C C . LYS A 1 93 ? -13.007 -3.232 1.228 1.00 95.56 93 LYS A C 1
ATOM 706 O O . LYS A 1 93 ? -13.217 -3.609 0.080 1.00 95.56 93 LYS A O 1
ATOM 711 N N . VAL A 1 94 ? -11.793 -2.939 1.684 1.00 96.12 94 VAL A N 1
ATOM 712 C CA . VAL A 1 94 ? -10.596 -2.911 0.829 1.00 96.12 94 VAL A CA 1
ATOM 713 C C . VAL A 1 94 ? -9.392 -3.554 1.508 1.00 96.12 94 VAL A C 1
ATOM 715 O O . VAL A 1 94 ? -9.260 -3.485 2.729 1.00 96.12 94 VAL A O 1
ATOM 718 N N . ASN A 1 95 ? -8.496 -4.144 0.715 1.00 96.94 95 ASN A N 1
ATOM 719 C CA . ASN A 1 95 ? -7.123 -4.442 1.126 1.00 96.94 95 ASN A CA 1
ATOM 720 C C . ASN A 1 95 ? -6.222 -3.346 0.562 1.00 96.94 95 ASN A C 1
ATOM 722 O O . ASN A 1 95 ? -6.051 -3.287 -0.654 1.00 96.94 95 ASN A O 1
ATOM 726 N N . ILE A 1 96 ? -5.701 -2.464 1.410 1.00 96.88 96 ILE A N 1
ATOM 727 C CA . ILE A 1 96 ? -4.901 -1.318 0.976 1.00 96.88 96 ILE A CA 1
ATOM 728 C C . ILE A 1 96 ? -3.490 -1.358 1.565 1.00 96.88 96 ILE A C 1
ATOM 730 O O . ILE A 1 96 ? -3.293 -1.566 2.766 1.00 96.88 96 ILE A O 1
ATOM 734 N N . GLU A 1 97 ? -2.505 -1.118 0.703 1.00 97.19 97 GLU A N 1
ATOM 735 C CA . GLU A 1 97 ? -1.104 -0.949 1.071 1.00 97.19 97 GLU A CA 1
ATOM 736 C C . GLU A 1 97 ? -0.704 0.530 0.940 1.00 97.19 97 GLU A C 1
ATOM 738 O O . GLU A 1 97 ? -0.742 1.109 -0.147 1.00 97.19 97 GLU A O 1
ATOM 743 N N . VAL A 1 98 ? -0.319 1.149 2.057 1.00 96.69 98 VAL A N 1
ATOM 744 C CA . VAL A 1 98 ? 0.131 2.554 2.139 1.00 96.69 98 VAL A CA 1
ATOM 745 C C . VAL A 1 98 ? 1.464 2.642 2.878 1.00 96.69 98 VAL A C 1
ATOM 747 O O . VAL A 1 98 ? 1.947 1.650 3.410 1.00 96.69 98 VAL A O 1
ATOM 750 N N . GLN A 1 99 ? 2.112 3.803 2.909 1.00 95.81 99 GLN A N 1
ATOM 751 C CA . GLN A 1 99 ? 3.397 3.955 3.605 1.00 95.81 99 GLN A CA 1
ATOM 752 C C . GLN A 1 99 ? 3.176 4.349 5.059 1.00 95.81 99 GLN A C 1
ATOM 754 O O . GLN A 1 99 ? 3.794 3.783 5.956 1.00 95.81 99 GLN A O 1
ATOM 759 N N . LEU A 1 100 ? 2.252 5.284 5.278 1.00 95.69 100 LEU A N 1
ATOM 760 C CA . LEU A 1 100 ? 1.818 5.726 6.595 1.00 95.69 100 LEU A CA 1
ATOM 761 C C . LEU A 1 100 ? 0.296 5.662 6.682 1.00 95.69 100 LEU A C 1
ATOM 763 O O . LEU A 1 100 ? -0.401 5.888 5.692 1.00 95.69 100 LEU A O 1
ATOM 767 N N . ALA A 1 101 ? -0.219 5.412 7.877 1.00 96.31 101 ALA A N 1
ATOM 768 C CA . ALA A 1 101 ? -1.644 5.493 8.157 1.00 96.31 101 ALA A CA 1
ATOM 769 C C . ALA A 1 101 ? -1.882 6.040 9.563 1.00 96.31 101 ALA A C 1
ATOM 771 O O . ALA A 1 101 ? -1.154 5.691 10.497 1.00 96.31 101 ALA A O 1
ATOM 772 N N . SER A 1 102 ? -2.895 6.895 9.709 1.00 96.00 102 SER A N 1
ATOM 773 C CA . SER A 1 102 ? -3.366 7.310 11.027 1.00 96.00 102 SER A CA 1
ATOM 774 C C . SER A 1 102 ? -4.172 6.195 11.696 1.00 96.00 102 SER A C 1
ATOM 776 O O . SER A 1 102 ? -4.812 5.369 11.040 1.00 96.00 102 SER A O 1
ATOM 778 N N . GLU A 1 103 ? -4.141 6.165 13.028 1.00 95.75 103 GLU A N 1
ATOM 779 C CA . GLU A 1 103 ? -4.830 5.142 13.820 1.00 95.75 103 GLU A CA 1
ATOM 780 C C . GLU A 1 103 ? -6.342 5.126 13.543 1.00 95.75 103 GLU A C 1
ATOM 782 O O . GLU A 1 103 ? -6.936 4.062 13.375 1.00 95.75 103 GLU A O 1
ATOM 787 N N . LEU A 1 104 ? -6.953 6.309 13.420 1.00 95.88 104 LEU A N 1
ATOM 788 C CA . LEU A 1 104 ? -8.381 6.448 13.137 1.00 95.88 104 LEU A CA 1
ATOM 789 C C . LEU A 1 104 ? -8.721 5.961 11.719 1.00 95.88 104 LEU A C 1
ATOM 791 O O . LEU A 1 104 ? -9.736 5.291 11.528 1.00 95.88 104 LEU A O 1
ATOM 795 N N . ALA A 1 105 ? -7.854 6.216 10.733 1.00 96.81 105 ALA A N 1
ATOM 796 C CA . ALA A 1 105 ? -8.060 5.712 9.378 1.00 96.81 105 ALA A CA 1
ATOM 797 C C . ALA A 1 105 ? -7.997 4.175 9.313 1.00 96.81 105 ALA A C 1
ATOM 799 O O . ALA A 1 105 ? -8.816 3.547 8.640 1.00 96.81 105 ALA A O 1
ATOM 800 N N . ILE A 1 106 ? -7.070 3.562 10.060 1.00 97.31 106 ILE A N 1
ATOM 801 C CA . ILE A 1 106 ? -6.995 2.102 10.221 1.00 97.31 106 ILE A CA 1
ATOM 802 C C . ILE A 1 106 ? -8.291 1.569 10.847 1.00 97.31 106 ILE A C 1
ATOM 804 O O . ILE A 1 106 ? -8.852 0.596 10.340 1.00 97.31 106 ILE A O 1
ATOM 808 N N . ALA A 1 107 ? -8.793 2.230 11.897 1.00 96.62 107 ALA A N 1
ATOM 809 C CA . ALA A 1 107 ? -10.055 1.887 12.558 1.00 96.62 107 ALA A CA 1
ATOM 810 C C . ALA A 1 107 ? -11.218 1.799 11.569 1.00 96.62 107 ALA A C 1
ATOM 812 O O . ALA A 1 107 ? -11.940 0.804 11.533 1.00 96.62 107 ALA A O 1
ATOM 813 N N . ALA A 1 108 ? -11.381 2.844 10.755 1.00 97.00 108 ALA A N 1
ATOM 814 C CA . ALA A 1 108 ? -12.491 2.971 9.822 1.00 97.00 108 ALA A CA 1
ATOM 815 C C . ALA A 1 108 ? -12.472 1.869 8.751 1.00 97.00 108 ALA A C 1
ATOM 817 O O . ALA A 1 108 ? -13.512 1.289 8.439 1.00 97.00 108 ALA A O 1
ATOM 818 N N . ILE A 1 109 ? -11.289 1.526 8.230 1.00 96.88 109 ILE A N 1
ATOM 819 C CA . ILE A 1 109 ? -11.144 0.448 7.244 1.00 96.88 109 ILE A CA 1
ATOM 820 C C . ILE A 1 109 ? -11.391 -0.922 7.884 1.00 96.88 109 ILE A C 1
ATOM 822 O O . ILE A 1 109 ? -12.132 -1.737 7.331 1.00 96.88 109 ILE A O 1
ATOM 826 N N . GLU A 1 110 ? -10.802 -1.190 9.052 1.00 96.00 110 GLU A N 1
ATOM 827 C CA . GLU A 1 110 ? -10.956 -2.481 9.731 1.00 96.00 110 GLU A CA 1
ATOM 828 C C . GLU A 1 110 ? -12.386 -2.713 10.234 1.00 96.00 110 GLU A C 1
ATOM 830 O O . GLU A 1 110 ? -12.855 -3.852 10.205 1.00 96.00 110 GLU A O 1
ATOM 835 N N . LYS A 1 111 ? -13.093 -1.650 10.641 1.00 95.81 111 LYS A N 1
ATOM 836 C CA . LYS A 1 111 ? -14.517 -1.682 11.005 1.00 95.81 111 LYS A CA 1
ATOM 837 C C . LYS A 1 111 ? -15.389 -2.192 9.857 1.00 95.81 111 LYS A C 1
ATOM 839 O O . LYS A 1 111 ? -16.325 -2.947 10.098 1.00 95.81 111 LYS A O 1
ATOM 844 N N . ASN A 1 112 ? -15.049 -1.837 8.619 1.00 95.06 112 ASN A N 1
ATOM 845 C CA . ASN A 1 112 ? -15.748 -2.298 7.415 1.00 95.06 112 ASN A CA 1
ATOM 846 C C . ASN A 1 112 ? -15.256 -3.670 6.910 1.00 95.06 112 ASN A C 1
ATOM 848 O O . ASN A 1 112 ? -15.666 -4.116 5.840 1.00 95.06 112 ASN A O 1
ATOM 852 N N . GLY A 1 113 ? -14.366 -4.344 7.648 1.00 94.50 113 GLY A N 1
ATOM 853 C CA . GLY A 1 113 ? -13.810 -5.647 7.266 1.00 94.50 113 GLY A CA 1
ATOM 854 C C . GLY A 1 113 ? -12.650 -5.576 6.278 1.00 94.50 113 GLY A C 1
ATOM 855 O O . GLY A 1 113 ? -12.276 -6.594 5.699 1.00 94.50 113 GLY A O 1
ATOM 856 N N . GLY A 1 114 ? -12.075 -4.390 6.072 1.00 95.75 114 GLY A N 1
ATOM 857 C CA . GLY A 1 114 ? -10.874 -4.217 5.268 1.00 95.75 114 GLY A CA 1
ATOM 858 C C . GLY A 1 114 ? -9.590 -4.626 5.997 1.00 95.75 114 GLY A C 1
ATOM 859 O O . GLY A 1 114 ? -9.579 -4.971 7.186 1.00 95.75 114 GLY A O 1
ATOM 860 N N . VAL A 1 115 ? -8.486 -4.564 5.258 1.00 96.56 115 VAL A N 1
ATOM 861 C CA . VAL A 1 115 ? -7.127 -4.816 5.743 1.00 96.56 115 VAL A CA 1
ATOM 862 C C . VAL A 1 115 ? -6.240 -3.654 5.314 1.00 96.56 115 VAL A C 1
ATOM 864 O O . VAL A 1 115 ? -6.238 -3.259 4.152 1.00 96.56 115 VAL A O 1
ATOM 867 N N . VAL A 1 116 ? -5.477 -3.113 6.261 1.00 97.38 116 VAL A N 1
ATOM 868 C CA . VAL A 1 116 ? -4.454 -2.097 5.999 1.00 97.38 116 VAL A CA 1
ATOM 869 C C . VAL A 1 116 ? -3.091 -2.728 6.233 1.00 97.38 116 VAL A C 1
ATOM 871 O O . VAL A 1 116 ? -2.903 -3.436 7.223 1.00 97.38 116 VAL A O 1
ATOM 874 N N . THR A 1 117 ? -2.145 -2.470 5.336 1.00 97.38 117 THR A N 1
ATOM 875 C CA . THR A 1 117 ? -0.734 -2.832 5.514 1.00 97.38 117 THR A CA 1
ATOM 876 C C . THR A 1 117 ? 0.127 -1.601 5.269 1.00 97.38 117 THR A C 1
ATOM 878 O O . THR A 1 117 ? -0.069 -0.904 4.273 1.00 97.38 117 THR A O 1
ATOM 881 N N . THR A 1 118 ? 1.083 -1.330 6.158 1.00 97.38 118 THR A N 1
ATOM 882 C CA . THR A 1 118 ? 2.076 -0.276 5.938 1.00 97.38 118 THR A CA 1
ATOM 883 C C . THR A 1 118 ? 3.380 -0.858 5.414 1.00 97.38 118 THR A C 1
ATOM 885 O O . THR A 1 118 ? 3.943 -1.783 6.005 1.00 97.38 118 THR A O 1
ATOM 888 N N . ALA A 1 119 ? 3.864 -0.335 4.289 1.00 96.56 119 ALA A N 1
ATOM 889 C CA . ALA A 1 119 ? 5.055 -0.843 3.623 1.00 96.56 119 ALA A CA 1
ATOM 890 C C . ALA A 1 119 ? 5.964 0.273 3.112 1.00 96.56 119 ALA A C 1
ATOM 892 O O . ALA A 1 119 ? 5.514 1.267 2.544 1.00 96.56 119 ALA A O 1
ATOM 893 N N . PHE A 1 120 ? 7.269 0.069 3.277 1.00 95.56 120 PHE A N 1
ATOM 894 C CA . PHE A 1 120 ? 8.287 1.004 2.816 1.00 95.56 120 PHE A CA 1
ATOM 895 C C . PHE A 1 120 ? 8.661 0.748 1.351 1.00 95.56 120 PHE A C 1
ATOM 897 O O . PHE A 1 120 ? 8.795 -0.400 0.920 1.00 95.56 120 PHE A O 1
ATOM 904 N N . TYR A 1 121 ? 8.900 1.830 0.611 1.00 94.62 121 TYR A N 1
ATOM 905 C CA . TYR A 1 121 ? 9.496 1.794 -0.720 1.00 94.62 121 TYR A CA 1
ATOM 906 C C . TYR A 1 121 ? 10.694 2.735 -0.764 1.00 94.62 121 TYR A C 1
ATOM 908 O O . TYR A 1 121 ? 10.589 3.915 -0.432 1.00 94.62 121 TYR A O 1
ATOM 916 N N . ASP A 1 122 ? 11.838 2.218 -1.207 1.00 93.06 122 ASP A N 1
ATOM 917 C CA . ASP A 1 122 ? 12.987 3.059 -1.513 1.00 93.06 122 ASP A CA 1
ATOM 918 C C . ASP A 1 122 ? 12.693 3.957 -2.731 1.00 93.06 122 ASP A C 1
ATOM 920 O O . ASP A 1 122 ? 11.845 3.609 -3.559 1.00 93.06 122 ASP A O 1
ATOM 924 N N . PRO A 1 123 ? 13.394 5.095 -2.893 1.00 91.69 123 PRO A N 1
ATOM 925 C CA . PRO A 1 123 ? 13.104 6.050 -3.965 1.00 91.69 123 PRO A CA 1
ATOM 926 C C . PRO A 1 123 ? 13.082 5.436 -5.372 1.00 91.69 123 PRO A C 1
ATOM 928 O O . PRO A 1 123 ? 12.255 5.818 -6.199 1.00 91.69 123 PRO A O 1
ATOM 931 N N . ARG A 1 124 ? 13.952 4.450 -5.639 1.00 93.38 124 ARG A N 1
ATOM 932 C CA . ARG A 1 124 ? 14.001 3.755 -6.931 1.00 93.38 124 ARG A CA 1
ATOM 933 C C . ARG A 1 124 ? 12.787 2.848 -7.111 1.00 93.38 124 ARG A C 1
ATOM 935 O O . ARG A 1 124 ? 12.156 2.886 -8.166 1.00 93.38 124 ARG A O 1
ATOM 942 N N . SER A 1 125 ? 12.449 2.046 -6.103 1.00 94.81 125 SER A N 1
ATOM 943 C CA . SER A 1 125 ? 11.255 1.195 -6.149 1.00 94.81 125 SER A CA 1
ATOM 944 C C . SER A 1 125 ? 9.971 2.013 -6.267 1.00 94.81 125 SER A C 1
ATOM 946 O O . SER A 1 125 ? 9.092 1.642 -7.040 1.00 94.81 125 SER A O 1
ATOM 948 N N . LEU A 1 126 ? 9.880 3.152 -5.575 1.00 94.00 126 LEU A N 1
ATOM 949 C CA . LEU A 1 126 ? 8.737 4.058 -5.668 1.00 94.00 126 LEU A CA 1
ATOM 950 C C . LEU A 1 126 ? 8.572 4.624 -7.085 1.00 94.00 126 LEU A C 1
ATOM 952 O O . LEU A 1 126 ? 7.459 4.651 -7.606 1.00 94.00 126 LEU A O 1
ATOM 956 N N . GLU A 1 127 ? 9.664 5.038 -7.733 1.00 94.44 127 GLU A N 1
ATOM 957 C CA . GLU A 1 127 ? 9.635 5.517 -9.120 1.00 94.44 127 GLU A CA 1
ATOM 958 C C . GLU A 1 127 ? 9.111 4.444 -10.084 1.00 94.44 127 GLU A C 1
ATOM 960 O O . GLU A 1 127 ? 8.227 4.715 -10.903 1.00 94.44 127 GLU A O 1
ATOM 965 N N . ILE A 1 128 ? 9.620 3.216 -9.945 1.00 95.31 128 ILE A N 1
ATOM 966 C CA . ILE A 1 128 ? 9.202 2.057 -10.743 1.00 95.31 128 ILE A CA 1
ATOM 967 C C . ILE A 1 128 ? 7.713 1.771 -10.543 1.00 95.31 128 ILE A C 1
ATOM 969 O O . ILE A 1 128 ? 6.995 1.502 -11.505 1.00 95.31 128 ILE A O 1
ATOM 973 N N . LEU A 1 129 ? 7.244 1.860 -9.303 1.00 93.69 129 LEU A N 1
ATOM 974 C CA . LEU A 1 129 ? 5.873 1.547 -8.935 1.00 93.69 129 LEU A CA 1
ATOM 975 C C . LEU A 1 129 ? 4.893 2.644 -9.391 1.00 93.69 129 LEU A C 1
ATOM 977 O O . LEU A 1 129 ? 3.806 2.334 -9.872 1.00 93.69 129 LEU A O 1
ATOM 981 N N . CYS A 1 130 ? 5.292 3.918 -9.354 1.00 93.19 130 CYS A N 1
ATOM 982 C CA . CYS A 1 130 ? 4.484 5.019 -9.889 1.00 93.19 130 CYS A CA 1
ATOM 983 C C . CYS A 1 130 ? 4.342 4.955 -11.418 1.00 93.19 130 CYS A C 1
ATOM 985 O O . CYS A 1 130 ? 3.305 5.332 -11.963 1.00 93.19 130 CYS A O 1
ATOM 987 N N . LYS A 1 131 ? 5.398 4.539 -12.131 1.00 93.19 131 LYS A N 1
ATOM 988 C CA . LYS A 1 131 ? 5.427 4.490 -13.602 1.00 93.19 131 LYS A CA 1
ATOM 989 C C . LYS A 1 131 ? 6.056 3.179 -14.096 1.00 93.19 131 LYS A C 1
ATOM 991 O O . LYS A 1 131 ? 7.187 3.187 -14.593 1.00 93.19 131 LYS A O 1
ATOM 996 N N . PRO A 1 132 ? 5.313 2.058 -14.044 1.00 94.75 132 PRO A N 1
ATOM 997 C CA . PRO A 1 132 ? 5.849 0.747 -14.408 1.00 94.75 132 PRO A CA 1
ATOM 998 C C . PRO A 1 132 ? 6.109 0.597 -15.910 1.00 94.75 132 PRO A C 1
ATOM 1000 O O . PRO A 1 132 ? 7.095 -0.018 -16.305 1.00 94.75 132 PRO A O 1
ATOM 1003 N N . VAL A 1 133 ? 5.274 1.194 -16.769 1.00 94.56 133 VAL A N 1
ATOM 1004 C CA . VAL A 1 133 ? 5.399 1.043 -18.232 1.00 94.56 133 VAL A CA 1
ATOM 1005 C C . VAL A 1 133 ? 6.739 1.588 -18.757 1.00 94.56 133 VAL A C 1
ATOM 1007 O O . VAL A 1 133 ? 7.462 0.827 -19.400 1.00 94.56 133 VAL A O 1
ATOM 1010 N N . PRO A 1 134 ? 7.157 2.834 -18.437 1.00 94.88 134 PRO A N 1
ATOM 1011 C CA . PRO A 1 134 ? 8.498 3.308 -18.789 1.00 94.88 134 PRO A CA 1
ATOM 1012 C C . PRO A 1 134 ? 9.638 2.461 -18.210 1.00 94.88 134 PRO A C 1
ATOM 1014 O O . PRO A 1 134 ? 10.720 2.409 -18.789 1.00 94.88 134 PRO A O 1
ATOM 1017 N N . PHE A 1 135 ? 9.436 1.806 -17.062 1.00 95.31 135 PHE A N 1
ATOM 1018 C CA . PHE A 1 135 ? 10.430 0.891 -16.507 1.00 95.31 135 PHE A CA 1
ATOM 1019 C C . PHE A 1 135 ? 10.558 -0.388 -17.343 1.00 95.31 135 PHE A C 1
ATOM 1021 O O . PHE A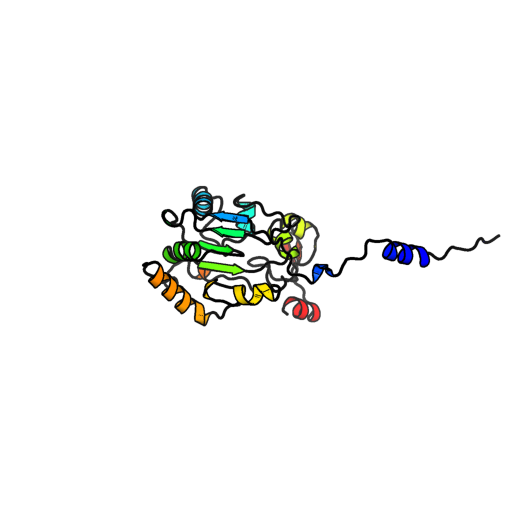 1 135 ? 11.669 -0.720 -17.752 1.00 95.31 135 PHE A O 1
ATOM 1028 N N . PHE A 1 136 ? 9.452 -1.060 -17.668 1.00 95.56 136 PHE A N 1
ATOM 1029 C CA . PHE A 1 136 ? 9.491 -2.295 -18.458 1.00 95.56 136 PHE A CA 1
ATOM 1030 C C . PHE A 1 136 ? 10.029 -2.081 -19.878 1.00 95.56 136 PHE A C 1
ATOM 1032 O O . PHE A 1 136 ? 10.741 -2.938 -20.396 1.00 95.56 136 PHE A O 1
ATOM 1039 N N . LEU A 1 137 ? 9.796 -0.908 -20.477 1.00 95.19 137 LEU A N 1
ATOM 1040 C CA . LEU A 1 137 ? 10.365 -0.554 -21.784 1.00 95.19 137 LEU A CA 1
ATOM 1041 C C . LEU A 1 137 ? 11.899 -0.434 -21.783 1.00 95.19 137 LEU A C 1
ATOM 1043 O O . LEU A 1 137 ? 12.512 -0.544 -22.841 1.00 95.19 137 LEU A O 1
ATOM 1047 N N . ARG A 1 138 ? 12.539 -0.250 -20.620 1.00 94.94 138 ARG A N 1
ATOM 1048 C CA . ARG A 1 138 ? 14.009 -0.241 -20.510 1.00 94.94 138 ARG A CA 1
ATOM 1049 C C . ARG A 1 138 ? 14.633 -1.638 -20.587 1.00 94.94 138 ARG A C 1
ATOM 1051 O O . ARG A 1 138 ? 15.854 -1.730 -20.652 1.00 94.94 138 ARG A O 1
ATOM 1058 N N . GLY A 1 139 ? 13.834 -2.709 -20.518 1.00 93.38 139 GLY A N 1
ATOM 1059 C CA . GLY A 1 139 ? 14.330 -4.091 -20.544 1.00 93.38 139 GLY A CA 1
ATOM 1060 C C . GLY A 1 139 ? 15.170 -4.483 -19.322 1.00 93.38 139 GLY A C 1
ATOM 1061 O O . GLY A 1 139 ? 15.947 -5.430 -19.385 1.00 93.38 139 GLY A O 1
ATOM 1062 N N . GLN A 1 140 ? 15.048 -3.749 -18.211 1.00 94.81 140 GLN A N 1
ATOM 1063 C CA . GLN A 1 140 ? 15.766 -4.053 -16.973 1.00 94.81 140 GLN A CA 1
ATOM 1064 C C . GLN A 1 140 ? 15.018 -5.114 -16.149 1.00 94.81 140 GLN A C 1
ATOM 1066 O O . GLN A 1 140 ? 13.783 -5.102 -16.121 1.00 94.81 140 GLN A O 1
ATOM 1071 N N . PRO A 1 141 ? 15.733 -6.004 -15.434 1.00 95.88 141 PRO A N 1
ATOM 1072 C CA . PRO A 1 141 ? 15.102 -6.915 -14.488 1.00 95.88 141 PRO A CA 1
ATOM 1073 C C . PRO A 1 141 ? 14.503 -6.137 -13.317 1.00 95.88 141 PRO A C 1
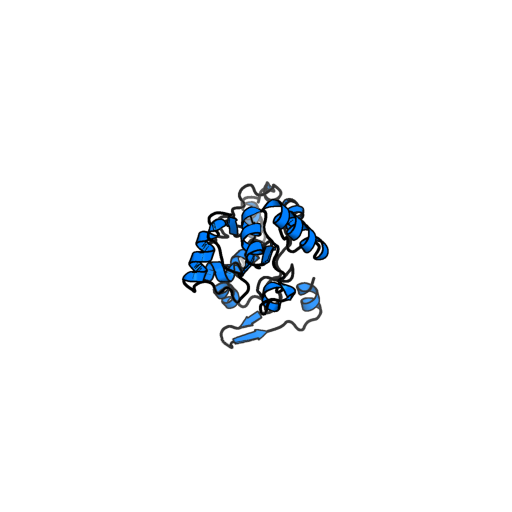ATOM 1075 O O . PRO A 1 141 ? 15.070 -5.137 -12.865 1.00 95.88 141 PRO A O 1
ATOM 1078 N N . ILE A 1 142 ? 13.371 -6.616 -12.802 1.00 96.62 142 ILE A N 1
ATOM 1079 C CA . ILE A 1 142 ? 12.705 -6.028 -11.636 1.00 96.62 142 ILE A CA 1
ATOM 1080 C C . ILE A 1 142 ? 13.681 -6.063 -10.447 1.00 96.62 142 ILE A C 1
ATOM 1082 O O . ILE A 1 142 ? 14.117 -7.148 -10.055 1.00 96.62 142 ILE A O 1
ATOM 1086 N N . PRO A 1 143 ? 14.064 -4.914 -9.864 1.00 96.06 143 PRO A N 1
ATOM 1087 C CA . PRO A 1 143 ? 14.926 -4.913 -8.693 1.00 96.06 143 PRO A CA 1
ATOM 1088 C C . PRO A 1 143 ? 14.155 -5.391 -7.459 1.00 96.06 143 PRO A C 1
ATOM 1090 O O . PRO A 1 143 ? 12.930 -5.299 -7.397 1.00 96.06 143 PRO A O 1
ATOM 1093 N N . LYS A 1 144 ? 14.882 -5.869 -6.448 1.00 94.81 144 LYS A N 1
ATOM 1094 C CA . LYS A 1 144 ? 14.318 -6.057 -5.109 1.00 94.81 144 LYS A CA 1
ATOM 1095 C C . LYS A 1 144 ? 14.277 -4.723 -4.368 1.00 94.81 144 LYS A C 1
ATOM 1097 O O . LYS A 1 144 ? 15.238 -3.954 -4.465 1.00 94.81 144 LYS A O 1
ATOM 1102 N N . ARG A 1 145 ? 13.196 -4.458 -3.630 1.00 94.31 145 ARG A N 1
ATOM 1103 C CA . ARG A 1 145 ? 13.109 -3.243 -2.805 1.00 94.31 145 ARG A CA 1
ATOM 1104 C C . ARG A 1 145 ? 14.046 -3.325 -1.599 1.00 94.31 145 ARG A C 1
ATOM 1106 O O . ARG A 1 145 ? 14.341 -4.412 -1.081 1.00 94.31 145 ARG A O 1
ATOM 1113 N N . MET A 1 146 ? 14.545 -2.169 -1.177 1.00 94.00 146 MET A N 1
ATOM 1114 C CA . MET A 1 146 ? 15.419 -2.068 -0.007 1.00 94.00 146 MET A CA 1
ATOM 1115 C C . MET A 1 146 ? 14.607 -1.951 1.284 1.00 94.00 146 MET A C 1
ATOM 1117 O O . MET A 1 146 ? 13.448 -1.542 1.274 1.00 94.00 146 MET A O 1
ATOM 1121 N N . LEU A 1 147 ? 15.237 -2.322 2.398 1.00 93.88 147 LEU A N 1
ATOM 1122 C CA . LEU A 1 147 ? 14.650 -2.174 3.727 1.00 93.88 147 LEU A CA 1
ATOM 1123 C C . LEU A 1 147 ? 14.593 -0.692 4.137 1.00 93.88 147 LEU A C 1
ATOM 1125 O O . LEU A 1 147 ? 15.366 0.119 3.614 1.00 93.88 147 LEU A O 1
ATOM 1129 N N . PRO A 1 148 ? 13.692 -0.329 5.068 1.00 94.12 148 PRO A N 1
ATOM 1130 C CA . PRO A 1 148 ? 13.635 1.015 5.618 1.00 94.12 148 PRO A CA 1
ATOM 1131 C C . PRO A 1 148 ? 14.948 1.394 6.318 1.00 94.12 148 PRO A C 1
ATOM 1133 O O . PRO A 1 148 ? 15.653 0.522 6.832 1.00 94.12 148 PRO A O 1
ATOM 1136 N N . PRO A 1 149 ? 15.272 2.698 6.379 1.00 92.00 149 PRO A N 1
ATOM 1137 C CA . PRO A 1 149 ? 16.359 3.190 7.216 1.00 92.00 149 PRO A CA 1
ATOM 1138 C C . PRO A 1 149 ? 16.064 2.916 8.695 1.00 92.00 149 PRO A C 1
ATOM 1140 O O . PRO A 1 149 ? 14.901 2.844 9.090 1.00 92.00 149 PRO A O 1
ATOM 1143 N N . GLU A 1 150 ? 17.111 2.847 9.518 1.00 91.75 150 GLU A N 1
ATOM 1144 C CA . GLU A 1 150 ? 17.041 2.498 10.947 1.00 91.75 150 GLU A CA 1
ATOM 1145 C C . GLU A 1 150 ? 15.958 3.273 11.717 1.00 91.75 150 GLU A C 1
ATOM 1147 O O . GLU A 1 150 ? 15.175 2.679 12.448 1.00 91.75 150 GLU A O 1
ATOM 1152 N N . ALA A 1 151 ? 15.824 4.579 11.463 1.00 90.06 151 ALA A N 1
ATOM 1153 C CA . ALA A 1 151 ? 14.818 5.427 12.106 1.00 90.06 151 ALA A CA 1
ATOM 1154 C C . ALA A 1 151 ? 13.359 5.000 11.839 1.00 90.06 151 ALA A C 1
ATOM 1156 O O . ALA A 1 151 ? 12.481 5.282 12.650 1.00 90.06 151 ALA A O 1
ATOM 1157 N N . LEU A 1 152 ? 13.087 4.345 10.706 1.00 91.69 152 LEU A N 1
ATOM 1158 C CA . LEU A 1 152 ? 11.750 3.881 10.325 1.00 91.69 152 LEU A CA 1
ATOM 1159 C C . LEU A 1 152 ? 11.523 2.396 10.631 1.00 91.69 152 LEU A C 1
ATOM 1161 O O . LEU A 1 152 ? 10.383 1.943 10.555 1.00 91.69 152 LEU A O 1
ATOM 1165 N N . VAL A 1 153 ? 12.569 1.639 10.980 1.00 94.19 153 VAL A N 1
ATOM 1166 C CA . VAL A 1 153 ? 12.438 0.213 11.319 1.00 94.19 153 VAL A CA 1
ATOM 1167 C C . VAL A 1 153 ? 11.402 -0.005 12.428 1.00 94.19 153 VAL A C 1
ATOM 1169 O O . VAL A 1 153 ? 10.485 -0.782 12.165 1.00 94.19 153 VAL A O 1
ATOM 1172 N N . PRO A 1 154 ? 11.434 0.716 13.577 1.00 96.25 154 PRO A N 1
ATOM 1173 C CA . PRO A 1 154 ? 10.445 0.528 14.641 1.00 96.25 154 PRO A CA 1
ATOM 1174 C C . PRO A 1 154 ? 9.003 0.666 14.140 1.00 96.25 154 PRO A C 1
ATOM 1176 O O . PRO A 1 154 ? 8.159 -0.181 14.419 1.00 96.25 154 PRO A O 1
ATOM 1179 N N . TYR A 1 155 ? 8.743 1.672 13.297 1.00 95.62 155 TYR A N 1
ATOM 1180 C CA . TYR A 1 155 ? 7.412 1.922 12.746 1.00 95.62 155 TYR A CA 1
ATOM 1181 C C . TYR A 1 155 ? 6.878 0.731 11.938 1.00 95.62 155 TYR A C 1
ATOM 1183 O O . TYR A 1 155 ? 5.729 0.333 12.129 1.00 95.62 155 TYR A O 1
ATOM 1191 N N . TYR A 1 156 ? 7.706 0.151 11.060 1.00 96.62 156 TYR A N 1
ATOM 1192 C CA . TYR A 1 156 ? 7.309 -0.958 10.181 1.00 96.62 156 TYR A CA 1
ATOM 1193 C C . TYR A 1 156 ? 7.398 -2.343 10.840 1.00 96.62 156 TYR A C 1
ATOM 1195 O O . TYR A 1 156 ? 6.878 -3.308 10.274 1.00 96.62 156 TYR A O 1
ATOM 1203 N N . THR A 1 157 ? 8.033 -2.461 12.008 1.00 96.94 157 THR A N 1
ATOM 1204 C CA . THR A 1 157 ? 8.024 -3.681 12.836 1.00 96.94 157 THR A CA 1
ATOM 1205 C C . THR A 1 157 ? 6.876 -3.709 13.845 1.00 96.94 157 THR A C 1
ATOM 1207 O O . THR A 1 157 ? 6.573 -4.763 14.404 1.00 96.94 157 THR A O 1
ATOM 1210 N N . ASP A 1 158 ? 6.211 -2.576 14.074 1.00 96.75 158 ASP A N 1
ATOM 1211 C CA . ASP A 1 158 ? 5.105 -2.476 15.019 1.00 96.75 158 ASP A CA 1
ATOM 1212 C C . ASP A 1 158 ? 3.769 -2.921 14.404 1.00 96.75 158 ASP A C 1
ATOM 1214 O O . ASP A 1 158 ? 3.280 -2.379 13.407 1.00 96.75 158 ASP A O 1
ATOM 1218 N N . ALA A 1 159 ? 3.102 -3.869 15.070 1.00 97.19 159 ALA A N 1
ATOM 1219 C CA . ALA A 1 159 ? 1.784 -4.360 14.659 1.00 97.19 159 ALA A CA 1
ATOM 1220 C C . ALA A 1 159 ? 0.688 -3.282 14.761 1.00 97.19 159 ALA A C 1
ATOM 1222 O O . ALA A 1 159 ? -0.276 -3.310 13.997 1.00 97.19 159 ALA A O 1
ATOM 1223 N N . LYS A 1 160 ? 0.854 -2.285 15.647 1.00 96.38 160 LYS A N 1
ATOM 1224 C CA . LYS A 1 160 ? -0.075 -1.148 15.792 1.00 96.38 160 LYS A CA 1
ATOM 1225 C C . LYS A 1 160 ? -0.188 -0.329 14.506 1.00 96.38 160 LYS A C 1
ATOM 1227 O O . LYS A 1 160 ? -1.294 0.041 14.122 1.00 96.38 160 LYS A O 1
ATOM 1232 N N . ASN A 1 161 ? 0.919 -0.156 13.789 1.00 95.56 161 ASN A N 1
ATOM 1233 C CA . ASN A 1 161 ? 0.955 0.550 12.505 1.00 95.56 161 ASN A CA 1
ATOM 1234 C C . ASN A 1 161 ? 0.640 -0.368 11.317 1.00 95.56 161 ASN A C 1
ATOM 1236 O O . ASN A 1 161 ? 0.692 0.066 10.170 1.00 95.56 161 ASN A O 1
ATOM 1240 N N . ARG A 1 162 ? 0.344 -1.647 11.579 1.00 97.12 162 ARG A N 1
ATOM 1241 C CA . ARG A 1 162 ? 0.161 -2.706 10.580 1.00 97.12 162 ARG A CA 1
ATOM 1242 C C . ARG A 1 162 ? 1.384 -2.865 9.666 1.00 97.12 162 ARG A C 1
ATOM 1244 O O . ARG A 1 162 ? 1.253 -3.091 8.462 1.00 97.12 162 ARG A O 1
ATOM 1251 N N . GLY A 1 163 ? 2.571 -2.746 10.258 1.00 96.75 163 GLY A N 1
ATOM 1252 C CA . GLY A 1 163 ? 3.842 -2.828 9.553 1.00 96.75 163 GLY A CA 1
ATOM 1253 C C . GLY A 1 163 ? 4.068 -4.175 8.871 1.00 96.75 163 GLY A C 1
ATOM 1254 O O . GLY A 1 163 ? 3.826 -5.232 9.448 1.00 96.75 163 GLY A O 1
ATOM 1255 N N . TYR A 1 164 ? 4.551 -4.154 7.631 1.00 96.19 164 TYR A N 1
ATOM 1256 C CA . TYR A 1 164 ? 4.837 -5.366 6.855 1.00 96.19 164 TYR A CA 1
ATOM 1257 C C . TYR A 1 164 ? 5.976 -6.240 7.421 1.00 96.19 164 TYR A C 1
ATOM 1259 O O . TYR A 1 164 ? 6.091 -7.397 7.023 1.00 96.19 164 TYR A O 1
ATOM 1267 N N . LEU A 1 165 ? 6.804 -5.707 8.331 1.00 96.38 165 LEU A N 1
ATOM 1268 C CA . LEU A 1 165 ? 7.864 -6.440 9.040 1.00 96.38 165 LEU A CA 1
ATOM 1269 C C . LEU A 1 165 ? 7.444 -6.852 10.460 1.00 96.38 165 LEU A C 1
ATOM 1271 O O . LEU A 1 165 ? 8.256 -7.399 11.204 1.00 96.38 165 LEU A O 1
ATOM 1275 N N . ALA A 1 166 ? 6.206 -6.557 10.861 1.00 96.56 166 ALA A N 1
ATOM 1276 C CA . ALA A 1 166 ? 5.692 -6.919 12.171 1.00 96.56 166 ALA A CA 1
ATOM 1277 C C . ALA A 1 166 ? 5.374 -8.414 12.260 1.00 96.56 166 ALA A C 1
ATOM 1279 O O . ALA A 1 166 ? 5.010 -9.054 11.273 1.00 96.56 166 ALA A O 1
ATOM 1280 N N . ASP A 1 167 ? 5.450 -8.950 13.476 1.00 95.62 167 ASP A N 1
ATOM 1281 C CA . ASP A 1 167 ? 5.062 -10.328 13.767 1.00 95.62 167 ASP A CA 1
ATOM 1282 C C . ASP A 1 167 ? 3.561 -10.548 13.469 1.00 95.62 167 ASP A C 1
ATOM 1284 O O . ASP A 1 167 ? 2.713 -9.904 14.106 1.00 95.62 167 ASP A O 1
ATOM 1288 N N . PRO A 1 168 ? 3.207 -11.460 12.539 1.00 94.31 168 PRO A N 1
ATOM 1289 C CA . PRO A 1 168 ? 1.824 -11.793 12.206 1.00 94.31 168 PRO A CA 1
ATOM 1290 C C . PRO A 1 168 ? 0.955 -12.158 13.420 1.00 94.31 168 PRO A C 1
ATOM 1292 O O . PRO A 1 168 ? -0.239 -11.848 13.431 1.00 94.31 168 PRO A O 1
ATOM 1295 N N . ALA A 1 169 ? 1.540 -12.761 14.461 1.00 95.75 169 ALA A N 1
ATOM 1296 C CA . ALA A 1 169 ? 0.811 -13.197 15.651 1.00 95.75 169 ALA A CA 1
ATOM 1297 C C . ALA A 1 169 ? 0.281 -12.032 16.509 1.00 95.75 169 ALA A C 1
ATOM 1299 O O . ALA A 1 169 ? -0.684 -12.211 17.249 1.00 95.75 169 ALA A O 1
ATOM 1300 N N . LYS A 1 170 ? 0.867 -10.832 16.388 1.00 96.56 170 LYS A N 1
ATOM 1301 C CA . LYS A 1 170 ? 0.492 -9.646 17.182 1.00 96.56 170 LYS A CA 1
ATOM 1302 C C . LYS A 1 170 ? -0.626 -8.811 16.554 1.00 96.56 170 LYS A C 1
ATOM 1304 O O . LYS A 1 170 ? -1.204 -7.951 17.216 1.00 96.56 170 LYS A O 1
ATOM 1309 N N . PHE A 1 171 ? -0.956 -9.044 15.281 1.00 95.12 171 PHE A N 1
ATOM 1310 C CA . PHE A 1 171 ? -2.019 -8.296 14.605 1.00 95.12 171 PHE A CA 1
ATOM 1311 C C . PHE A 1 171 ? -3.399 -8.489 15.257 1.00 95.12 171 PHE A C 1
ATOM 1313 O O . PHE A 1 171 ? -4.061 -7.478 15.477 1.00 95.12 171 PHE A O 1
ATOM 1320 N N . PRO A 1 172 ? -3.865 -9.709 15.598 1.00 95.25 172 PRO A N 1
ATOM 1321 C CA . PRO A 1 172 ? -5.188 -9.895 16.200 1.00 95.25 172 PRO A CA 1
ATOM 1322 C C . PRO A 1 172 ? -5.385 -9.093 17.492 1.00 95.25 172 PRO A C 1
ATOM 1324 O O . PRO A 1 172 ? -6.429 -8.468 17.670 1.00 95.25 172 PRO A O 1
ATOM 1327 N N . GLU A 1 173 ? -4.363 -9.051 18.351 1.00 96.06 173 GLU A N 1
ATOM 1328 C CA . GLU A 1 173 ? -4.370 -8.268 19.590 1.00 96.06 173 GLU A CA 1
ATOM 1329 C C . GLU A 1 173 ? -4.477 -6.764 19.298 1.00 96.06 173 GLU A C 1
ATOM 1331 O O . GLU A 1 173 ? -5.409 -6.113 19.770 1.00 96.06 173 GLU A O 1
ATOM 1336 N N . ALA A 1 174 ? -3.618 -6.229 18.423 1.00 96.31 174 ALA A N 1
ATOM 1337 C CA . ALA A 1 174 ? -3.641 -4.816 18.032 1.00 96.31 174 ALA A CA 1
ATOM 1338 C C . ALA A 1 174 ? -4.957 -4.384 17.351 1.00 96.31 174 ALA A C 1
ATOM 1340 O O . ALA A 1 174 ? -5.368 -3.225 17.448 1.00 96.31 174 ALA A O 1
ATOM 1341 N N . ARG A 1 175 ? -5.634 -5.296 16.646 1.00 95.75 175 ARG A N 1
ATOM 1342 C CA . ARG A 1 175 ? -6.963 -5.049 16.060 1.00 95.75 175 ARG A CA 1
ATOM 1343 C C . ARG A 1 175 ? -8.051 -5.001 17.122 1.00 95.75 175 ARG A C 1
ATOM 1345 O O . ARG A 1 175 ? -8.919 -4.133 17.073 1.00 95.75 175 ARG A O 1
ATOM 1352 N N . LEU A 1 176 ? -7.987 -5.904 18.094 1.00 96.00 176 LEU A N 1
ATOM 1353 C CA . LEU A 1 176 ? -8.942 -5.980 19.192 1.00 96.00 176 LEU A CA 1
ATOM 1354 C C . LEU A 1 176 ? -8.807 -4.790 20.155 1.00 96.00 176 LEU A C 1
ATOM 1356 O O . LEU A 1 176 ? -9.823 -4.251 20.593 1.00 96.00 176 LEU A O 1
ATOM 1360 N N . GLU A 1 177 ? -7.585 -4.339 20.448 1.00 96.25 177 GLU A N 1
ATOM 1361 C CA . GLU A 1 177 ? -7.335 -3.103 21.208 1.00 96.25 177 GLU A CA 1
ATOM 1362 C C . GLU A 1 177 ? -7.976 -1.886 20.534 1.00 96.25 177 GLU A C 1
ATOM 1364 O O . GLU A 1 177 ? -8.671 -1.098 21.177 1.00 96.25 177 GLU A O 1
ATOM 1369 N N . LEU A 1 178 ? -7.780 -1.761 19.221 1.00 95.69 178 LEU A N 1
ATOM 1370 C CA . LEU A 1 178 ? -8.282 -0.639 18.438 1.00 95.69 178 LEU A CA 1
ATOM 1371 C C . LEU A 1 178 ? -9.819 -0.669 18.345 1.00 95.69 178 LEU A C 1
ATOM 1373 O O . LEU A 1 178 ? -10.474 0.351 18.561 1.00 95.69 178 LEU A O 1
ATOM 1377 N N . ALA A 1 179 ? -10.402 -1.854 18.149 1.00 95.94 179 ALA A N 1
ATOM 1378 C CA . ALA A 1 179 ? -11.848 -2.072 18.184 1.00 95.94 179 ALA A CA 1
ATOM 1379 C C . ALA A 1 179 ? -12.474 -1.669 19.530 1.00 95.94 179 ALA A C 1
ATOM 1381 O O . ALA A 1 179 ? -13.498 -0.982 19.556 1.00 95.94 179 ALA A O 1
ATOM 1382 N N . LYS A 1 180 ? -11.826 -2.017 20.651 1.00 96.56 180 LYS A N 1
ATOM 1383 C CA . LYS A 1 180 ? -12.244 -1.584 21.995 1.00 96.56 180 LYS A CA 1
ATOM 1384 C C . LYS A 1 180 ? -12.146 -0.068 22.170 1.00 96.56 180 LYS A C 1
ATOM 1386 O O . LYS A 1 180 ? -13.062 0.528 22.728 1.00 96.56 180 LYS A O 1
ATOM 1391 N N . LYS A 1 181 ? -11.064 0.552 21.690 1.00 96.50 181 LYS A N 1
ATOM 1392 C CA . LYS A 1 181 ? -10.822 1.998 21.814 1.00 96.50 181 LYS A CA 1
ATOM 1393 C C . LYS A 1 181 ? -11.855 2.838 21.059 1.00 96.50 181 LYS A C 1
ATOM 1395 O O . LYS A 1 181 ? -12.328 3.832 21.600 1.00 96.50 181 LYS A O 1
ATOM 1400 N N . TYR A 1 182 ? -12.205 2.444 19.835 1.00 95.00 182 TYR A N 1
ATOM 1401 C CA . TYR A 1 182 ? -13.140 3.184 18.974 1.00 95.00 182 TYR A CA 1
ATOM 1402 C C . TYR A 1 182 ? -14.579 2.641 19.003 1.00 95.00 182 TYR A C 1
ATOM 1404 O O . TYR A 1 182 ? -15.444 3.166 18.305 1.00 95.00 182 TYR A O 1
ATOM 1412 N N . GLY A 1 183 ? -14.853 1.607 19.804 1.00 94.38 183 GLY A N 1
ATOM 1413 C CA . GLY A 1 183 ? -16.207 1.124 20.076 1.00 94.38 183 GLY A CA 1
ATOM 1414 C C . GLY A 1 183 ? -16.900 0.452 18.888 1.00 94.38 183 GLY A C 1
ATOM 1415 O O . GLY A 1 183 ? -18.084 0.695 18.659 1.00 94.38 183 GLY A O 1
ATOM 1416 N N . TYR A 1 184 ? -16.194 -0.389 18.128 1.00 94.44 184 TYR A N 1
ATOM 1417 C CA . TYR A 1 184 ? -16.799 -1.190 17.056 1.00 94.44 184 TYR A CA 1
ATOM 1418 C C . TYR A 1 184 ? -16.543 -2.686 17.242 1.00 94.44 184 TYR A C 1
ATOM 1420 O O . TYR A 1 184 ? -15.581 -3.105 17.881 1.00 94.44 184 TYR A O 1
ATOM 1428 N N . ILE A 1 185 ? -17.422 -3.509 16.671 1.00 93.44 185 ILE A N 1
ATOM 1429 C CA . ILE A 1 185 ? -17.262 -4.964 16.667 1.00 93.44 185 ILE A CA 1
ATOM 1430 C C . ILE A 1 185 ? -16.323 -5.320 15.519 1.00 93.44 185 ILE A C 1
ATOM 1432 O O . ILE A 1 185 ? -16.586 -4.953 14.376 1.00 93.44 185 ILE A O 1
ATOM 1436 N N . LEU A 1 186 ? -15.229 -6.019 15.820 1.00 93.12 186 LEU A N 1
ATOM 1437 C CA . LEU A 1 186 ? -14.279 -6.452 14.802 1.00 93.12 186 LEU A CA 1
ATOM 1438 C C . LEU A 1 186 ? -14.919 -7.552 13.931 1.00 93.12 186 LEU A C 1
ATOM 1440 O O . LEU A 1 186 ? -15.248 -8.615 14.466 1.00 93.12 186 LEU A O 1
ATOM 1444 N N . PRO A 1 187 ? -15.097 -7.336 12.615 1.00 93.31 187 PRO A N 1
ATOM 1445 C CA . PRO A 1 187 ? -15.629 -8.363 11.730 1.00 93.31 187 PRO A CA 1
ATOM 1446 C C . PRO A 1 187 ? -14.615 -9.493 11.525 1.00 93.31 187 PRO A C 1
ATOM 1448 O O . PRO A 1 187 ? -13.408 -9.271 11.392 1.00 93.31 187 PRO A O 1
ATOM 1451 N N . ASP A 1 188 ? -15.124 -10.721 11.470 1.00 91.38 188 ASP A N 1
ATOM 1452 C CA . ASP A 1 188 ? -14.319 -11.915 11.235 1.00 91.38 188 ASP A CA 1
ATOM 1453 C C . ASP A 1 188 ? -14.086 -12.116 9.733 1.00 91.38 188 ASP A C 1
ATOM 1455 O O . ASP A 1 188 ? -14.945 -12.620 9.010 1.00 91.38 188 ASP A O 1
ATOM 1459 N N . ILE A 1 189 ? -12.903 -11.714 9.267 1.00 89.81 189 ILE A N 1
ATOM 1460 C CA . ILE A 1 189 ? -12.537 -11.759 7.844 1.00 89.81 189 ILE A CA 1
ATOM 1461 C C . ILE A 1 189 ? -12.409 -13.203 7.335 1.00 89.81 189 ILE A C 1
ATOM 1463 O O . ILE A 1 189 ? -12.554 -13.448 6.143 1.00 89.81 189 ILE A O 1
ATOM 1467 N N . THR A 1 190 ? -12.160 -14.183 8.209 1.00 90.62 190 THR A N 1
ATOM 1468 C CA . THR A 1 190 ? -11.936 -15.580 7.782 1.00 90.62 190 THR A CA 1
ATOM 1469 C C . THR A 1 190 ? -13.162 -16.217 7.132 1.00 90.62 190 THR A C 1
ATOM 1471 O O . THR A 1 190 ? -13.027 -17.140 6.333 1.00 90.62 190 THR A O 1
ATOM 1474 N N . LYS A 1 191 ? -14.353 -15.702 7.448 1.00 89.94 191 LYS A N 1
ATOM 1475 C CA . LYS A 1 191 ? -15.639 -16.165 6.912 1.00 89.94 191 LYS A CA 1
ATOM 1476 C C . LYS A 1 191 ? -16.034 -15.467 5.613 1.00 89.94 191 LYS A C 1
ATOM 1478 O O . LYS A 1 191 ? -17.076 -15.775 5.048 1.00 89.94 191 LYS A O 1
ATOM 1483 N N . ASP A 1 192 ? -15.236 -14.504 5.173 1.00 89.50 192 ASP A N 1
ATOM 1484 C CA . ASP A 1 192 ? -15.522 -13.687 4.008 1.00 89.50 192 ASP A CA 1
ATOM 1485 C C . ASP A 1 192 ? -15.118 -14.404 2.713 1.00 89.50 192 ASP A C 1
ATOM 1487 O O . ASP A 1 192 ? -14.045 -15.001 2.622 1.00 89.50 192 ASP A O 1
ATOM 1491 N N . GLU A 1 193 ? -15.932 -14.282 1.668 1.00 90.44 193 GLU A N 1
ATOM 1492 C CA . GLU A 1 193 ? -15.618 -14.812 0.335 1.00 90.44 193 GLU A CA 1
ATOM 1493 C C . GLU A 1 193 ? -14.330 -14.193 -0.235 1.00 90.44 193 GLU A C 1
ATOM 1495 O O . GLU A 1 193 ? -13.547 -14.858 -0.919 1.00 90.44 193 GLU A O 1
ATOM 1500 N N . LEU A 1 194 ? -14.061 -12.925 0.101 1.00 91.19 194 LEU A N 1
ATOM 1501 C CA . LEU A 1 194 ? -12.871 -12.197 -0.344 1.00 91.19 194 LEU A CA 1
ATOM 1502 C C . LEU A 1 194 ? -11.644 -12.424 0.554 1.00 91.19 194 LEU A C 1
ATOM 1504 O O . LEU A 1 194 ? -10.619 -11.768 0.351 1.00 91.19 194 LEU A O 1
ATOM 1508 N N . PHE A 1 195 ? -11.697 -13.362 1.509 1.00 91.50 195 PHE A N 1
ATOM 1509 C CA . PHE A 1 195 ? -10.607 -13.624 2.455 1.00 91.50 195 PHE A CA 1
ATOM 1510 C C . PHE A 1 195 ? -9.254 -13.824 1.762 1.00 91.50 195 PHE A C 1
ATOM 1512 O O . PHE A 1 195 ? -8.271 -13.188 2.134 1.00 91.50 195 PHE A O 1
ATOM 1519 N N . LYS A 1 196 ? -9.204 -14.622 0.687 1.00 92.31 196 LYS A N 1
ATOM 1520 C CA . LYS A 1 196 ? -7.960 -14.872 -0.064 1.00 92.31 196 LYS A CA 1
ATOM 1521 C C . LYS A 1 196 ? -7.328 -13.579 -0.597 1.00 92.31 196 LYS A C 1
ATOM 1523 O O . LYS A 1 196 ? -6.108 -13.421 -0.541 1.00 92.31 196 LYS A O 1
ATOM 1528 N N . MET A 1 197 ? -8.145 -12.648 -1.089 1.00 92.75 197 MET A N 1
ATOM 1529 C CA . MET A 1 197 ? -7.674 -11.348 -1.572 1.00 92.75 197 MET A CA 1
ATOM 1530 C C . MET A 1 197 ? -7.220 -10.457 -0.410 1.00 92.75 197 MET A C 1
ATOM 1532 O O . MET A 1 197 ? -6.144 -9.864 -0.473 1.00 92.75 197 MET A O 1
ATOM 1536 N N . LEU A 1 198 ? -7.984 -10.426 0.683 1.00 92.38 198 LEU A N 1
ATOM 1537 C CA . LEU A 1 198 ? -7.676 -9.638 1.879 1.00 92.38 198 LEU A CA 1
ATOM 1538 C C . LEU A 1 198 ? -6.412 -10.125 2.613 1.00 92.38 198 LEU A C 1
ATOM 1540 O O . LEU A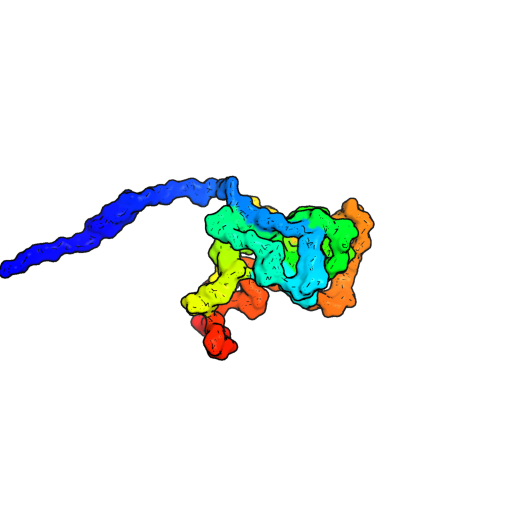 1 198 ? -5.704 -9.329 3.226 1.00 92.38 198 LEU A O 1
ATOM 1544 N N . SER A 1 199 ? -6.096 -11.419 2.529 1.00 93.00 199 SER A N 1
ATOM 1545 C CA . SER A 1 199 ? -4.859 -12.003 3.064 1.00 93.00 199 SER A CA 1
ATOM 1546 C C . SER A 1 199 ? -3.651 -11.833 2.144 1.00 93.00 199 SER A C 1
ATOM 1548 O O . SER A 1 199 ? -2.527 -12.107 2.565 1.00 93.00 199 SER A O 1
ATOM 1550 N N . THR A 1 200 ? -3.849 -11.405 0.895 1.00 94.06 200 THR A N 1
ATOM 1551 C CA . THR A 1 200 ? -2.744 -11.242 -0.052 1.00 94.06 200 THR A CA 1
ATOM 1552 C C . THR A 1 200 ? -1.846 -10.093 0.401 1.00 94.06 200 THR A C 1
ATOM 1554 O O . THR A 1 200 ? -2.298 -8.961 0.572 1.00 94.06 200 THR A O 1
ATOM 1557 N N . ARG A 1 201 ? -0.556 -10.390 0.580 1.00 93.50 201 ARG A N 1
ATOM 1558 C CA . ARG A 1 201 ? 0.493 -9.427 0.931 1.00 93.50 201 ARG A CA 1
ATOM 1559 C C . ARG A 1 201 ? 1.709 -9.646 0.044 1.00 93.50 201 ARG A C 1
ATOM 1561 O O . ARG A 1 201 ? 1.965 -10.767 -0.394 1.00 93.50 201 ARG A O 1
ATOM 1568 N N . LYS A 1 202 ? 2.446 -8.572 -0.227 1.00 93.88 202 LYS A N 1
ATOM 1569 C CA . LYS A 1 202 ? 3.725 -8.652 -0.938 1.00 93.88 202 LYS A CA 1
ATOM 1570 C C . LYS A 1 202 ? 4.806 -9.180 -0.011 1.00 93.88 202 LYS A C 1
ATOM 1572 O O . LYS A 1 202 ? 4.807 -8.877 1.182 1.00 93.88 202 LYS A O 1
ATOM 1577 N N . ASP A 1 203 ? 5.775 -9.876 -0.588 1.00 93.56 203 ASP A N 1
ATOM 1578 C CA . ASP A 1 203 ? 7.020 -10.161 0.113 1.00 93.56 203 ASP A CA 1
ATOM 1579 C C . ASP A 1 203 ? 7.759 -8.843 0.467 1.00 93.56 203 ASP A C 1
ATOM 1581 O O . ASP A 1 203 ? 7.716 -7.875 -0.309 1.00 93.56 203 ASP A O 1
ATOM 1585 N N . PRO A 1 204 ? 8.455 -8.753 1.616 1.00 94.31 204 PRO A N 1
ATOM 1586 C CA . PRO A 1 204 ? 9.284 -7.605 1.986 1.00 94.31 204 PRO A CA 1
ATOM 1587 C C . PRO A 1 204 ? 10.268 -7.114 0.917 1.00 94.31 204 PRO A C 1
ATOM 1589 O O . PRO A 1 204 ? 10.601 -5.933 0.912 1.00 94.31 204 PRO A O 1
ATOM 1592 N N . ARG A 1 205 ? 10.717 -7.959 -0.011 1.00 94.81 205 ARG A N 1
ATOM 1593 C CA . ARG A 1 205 ? 11.642 -7.601 -1.103 1.00 94.81 205 ARG A CA 1
ATOM 1594 C C . ARG A 1 205 ? 10.959 -7.377 -2.453 1.00 94.81 205 ARG A C 1
ATOM 1596 O O . ARG A 1 205 ? 11.620 -6.960 -3.407 1.00 94.81 205 ARG A O 1
ATOM 1603 N N . GLN A 1 206 ? 9.652 -7.593 -2.542 1.00 94.88 206 GLN A N 1
ATOM 1604 C CA . GLN A 1 206 ? 8.882 -7.511 -3.780 1.00 94.88 206 GLN A CA 1
ATOM 1605 C C . GLN A 1 206 ? 8.280 -6.116 -4.014 1.00 94.88 206 GLN A C 1
ATOM 1607 O O . GLN A 1 206 ? 7.800 -5.465 -3.090 1.00 94.88 206 GLN A O 1
ATOM 1612 N N . ILE A 1 207 ? 8.281 -5.663 -5.275 1.00 94.25 207 ILE A N 1
ATOM 1613 C CA . ILE A 1 207 ? 7.716 -4.362 -5.684 1.00 94.25 207 ILE A CA 1
ATOM 1614 C C . ILE A 1 207 ? 6.261 -4.512 -6.149 1.00 94.25 207 ILE A C 1
ATOM 1616 O O . ILE A 1 207 ? 5.371 -3.821 -5.659 1.00 94.25 207 ILE A O 1
ATOM 1620 N N . PHE 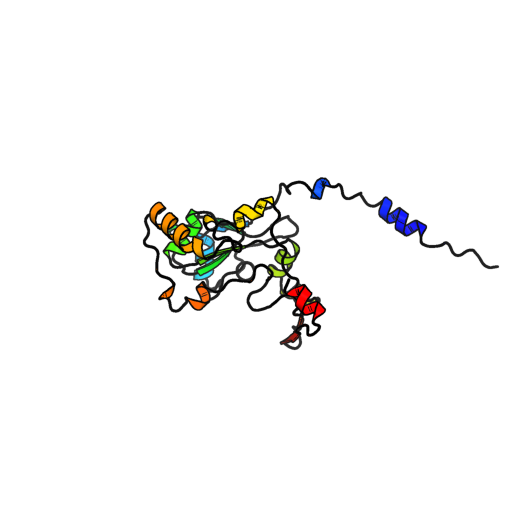A 1 208 ? 6.007 -5.424 -7.090 1.00 94.44 208 PHE A N 1
ATOM 1621 C CA . PHE A 1 208 ? 4.699 -5.613 -7.719 1.00 94.44 208 PHE A CA 1
ATOM 1622 C C . PHE A 1 208 ? 4.005 -6.868 -7.200 1.00 94.44 208 PHE A C 1
ATOM 1624 O O . PHE A 1 208 ? 4.655 -7.887 -6.986 1.00 94.44 208 PHE A O 1
ATOM 1631 N N . PHE A 1 209 ? 2.677 -6.843 -7.093 1.00 91.88 209 PHE A N 1
ATOM 1632 C CA . PHE A 1 209 ? 1.912 -8.073 -6.888 1.00 91.88 209 PHE A CA 1
ATOM 1633 C C . PHE A 1 209 ? 2.084 -9.020 -8.087 1.00 91.88 209 PHE A C 1
ATOM 1635 O O . PHE A 1 209 ? 1.985 -8.606 -9.240 1.00 91.88 209 PHE A O 1
ATOM 1642 N N . GLY A 1 210 ? 2.368 -10.297 -7.817 1.00 90.75 210 GLY A N 1
ATOM 1643 C CA . GLY A 1 210 ? 2.466 -11.346 -8.842 1.00 90.75 210 GLY A CA 1
ATOM 1644 C C . GLY A 1 210 ? 3.740 -11.349 -9.702 1.00 90.75 210 GLY A C 1
ATOM 1645 O O . GLY A 1 210 ? 3.931 -12.290 -10.470 1.00 90.75 210 GLY A O 1
ATOM 1646 N N . LEU A 1 211 ? 4.636 -10.362 -9.564 1.00 94.00 211 LEU A N 1
ATOM 1647 C CA . LEU A 1 211 ? 5.936 -10.337 -10.251 1.00 94.00 211 LEU A CA 1
ATOM 1648 C C . LEU A 1 211 ? 7.078 -10.321 -9.234 1.00 94.00 211 LEU A C 1
ATOM 1650 O O . LEU A 1 211 ? 7.157 -9.419 -8.398 1.00 94.00 211 LEU A O 1
ATOM 1654 N N . ALA A 1 212 ? 7.954 -11.321 -9.305 1.00 94.31 212 ALA A N 1
ATOM 1655 C CA . ALA A 1 212 ? 9.095 -11.451 -8.406 1.00 94.31 212 ALA A CA 1
ATOM 1656 C C . ALA A 1 212 ? 10.304 -10.622 -8.891 1.00 94.31 212 ALA A C 1
ATOM 1658 O O . ALA A 1 212 ? 10.433 -10.356 -10.093 1.00 94.31 212 ALA A O 1
ATOM 1659 N N . PRO A 1 213 ? 11.210 -10.220 -7.981 1.00 96.00 213 PRO A N 1
ATOM 1660 C CA . PRO A 1 213 ? 12.464 -9.590 -8.372 1.00 96.00 213 PRO A CA 1
ATOM 1661 C C . PRO A 1 213 ? 13.315 -10.529 -9.246 1.00 96.00 213 PRO A C 1
ATOM 1663 O O . PRO A 1 213 ? 13.260 -11.752 -9.129 1.00 96.00 213 PRO A O 1
ATOM 1666 N N . GLY A 1 214 ? 14.086 -9.943 -10.160 1.00 95.00 214 GLY A N 1
ATOM 1667 C CA . GLY A 1 214 ? 14.916 -10.647 -11.140 1.00 95.00 214 GLY A CA 1
ATOM 1668 C C . GLY A 1 214 ? 14.203 -11.010 -12.442 1.00 95.00 214 GLY A C 1
ATOM 1669 O O . GLY A 1 214 ? 14.870 -11.309 -13.430 1.00 95.00 214 GLY A O 1
ATOM 1670 N N . TRP A 1 215 ? 12.869 -10.952 -12.489 1.00 96.38 215 TRP A N 1
ATOM 1671 C CA . TRP A 1 215 ? 12.123 -11.207 -13.722 1.00 96.38 215 TRP A CA 1
ATOM 1672 C C . TRP A 1 215 ? 12.254 -10.035 -14.697 1.00 96.38 215 TRP A C 1
ATOM 1674 O O . TRP A 1 215 ? 12.290 -8.872 -14.287 1.00 96.38 215 TRP A O 1
ATOM 1684 N N . VAL A 1 216 ? 12.279 -10.341 -15.994 1.00 96.38 216 VAL A N 1
ATOM 1685 C CA . VAL A 1 216 ? 12.272 -9.347 -17.075 1.00 96.38 216 VAL A CA 1
ATOM 1686 C C . VAL A 1 216 ? 10.953 -9.464 -17.828 1.00 96.38 216 VAL A C 1
ATOM 1688 O O . VAL A 1 216 ? 10.604 -10.532 -18.334 1.00 96.38 216 VAL A O 1
ATOM 1691 N N . VAL A 1 217 ? 10.208 -8.363 -17.898 1.00 95.88 217 VAL A N 1
ATOM 1692 C CA . VAL A 1 217 ? 8.924 -8.302 -18.605 1.00 95.88 217 VAL A CA 1
ATOM 1693 C C . VAL A 1 217 ? 9.169 -7.823 -20.032 1.00 95.88 217 VAL A C 1
ATOM 1695 O O . VAL A 1 217 ? 9.599 -6.692 -20.243 1.00 95.88 217 VAL A O 1
ATOM 1698 N N . ASN A 1 218 ? 8.873 -8.672 -21.014 1.00 95.31 218 ASN A N 1
ATOM 1699 C CA . ASN A 1 218 ? 8.873 -8.297 -22.422 1.00 95.31 218 ASN A CA 1
ATOM 1700 C C . ASN A 1 218 ? 7.447 -7.918 -22.843 1.00 95.31 218 ASN A C 1
ATOM 1702 O O . ASN A 1 218 ? 6.572 -8.775 -22.991 1.00 95.31 218 ASN A O 1
ATOM 1706 N N . MET A 1 219 ? 7.235 -6.616 -23.038 1.00 93.19 219 MET A N 1
ATOM 1707 C CA . MET A 1 219 ? 5.938 -6.046 -23.405 1.00 93.19 219 MET A CA 1
ATOM 1708 C C . MET A 1 219 ? 5.521 -6.365 -24.848 1.00 93.19 219 MET A C 1
ATOM 1710 O O . MET A 1 219 ? 4.325 -6.485 -25.103 1.00 93.19 219 MET A O 1
ATOM 1714 N N . ALA A 1 220 ? 6.474 -6.511 -25.776 1.00 94.06 220 ALA A N 1
ATOM 1715 C CA . ALA A 1 220 ? 6.183 -6.762 -27.190 1.00 94.06 220 ALA A CA 1
ATOM 1716 C C . ALA A 1 220 ? 5.613 -8.172 -27.392 1.00 94.06 220 ALA A C 1
ATOM 1718 O O . ALA A 1 220 ? 4.544 -8.338 -27.975 1.00 94.06 220 ALA A O 1
ATOM 1719 N N . ASP A 1 221 ? 6.279 -9.172 -26.811 1.00 95.44 221 ASP A N 1
ATOM 1720 C CA . ASP A 1 221 ? 5.876 -10.577 -26.939 1.00 95.44 221 ASP A CA 1
ATOM 1721 C C . ASP A 1 221 ? 4.901 -11.034 -25.845 1.00 95.44 221 ASP A C 1
ATOM 1723 O O . ASP A 1 221 ? 4.468 -12.186 -25.852 1.00 95.44 221 ASP A O 1
ATOM 1727 N N . LYS A 1 222 ? 4.579 -10.158 -24.880 1.00 94.81 222 LYS A N 1
ATOM 1728 C CA . LYS A 1 222 ? 3.779 -10.466 -23.678 1.00 94.81 222 LYS A CA 1
ATOM 1729 C C . LYS A 1 222 ? 4.321 -11.678 -22.904 1.00 94.81 222 LYS A C 1
ATOM 1731 O O . LYS A 1 222 ? 3.562 -12.520 -22.424 1.00 94.81 222 LYS A O 1
ATOM 1736 N N . LYS A 1 223 ? 5.649 -11.770 -22.787 1.00 96.12 223 LYS A N 1
ATOM 1737 C CA . LYS A 1 223 ? 6.362 -12.869 -22.114 1.00 96.12 223 LYS A CA 1
ATOM 1738 C C . LYS A 1 223 ? 7.125 -12.364 -20.896 1.00 96.12 223 LYS A C 1
ATOM 1740 O O . LYS A 1 223 ? 7.595 -11.230 -20.865 1.00 96.12 223 LYS A O 1
ATOM 1745 N N . ILE A 1 224 ? 7.284 -13.239 -19.909 1.00 96.69 224 ILE A N 1
ATOM 1746 C CA . ILE A 1 224 ? 8.103 -12.990 -18.721 1.00 96.69 224 ILE A CA 1
ATOM 1747 C C . ILE A 1 224 ? 9.300 -13.932 -18.773 1.00 96.69 224 ILE A C 1
ATOM 1749 O O . ILE A 1 224 ? 9.129 -15.151 -18.818 1.00 96.69 224 ILE A O 1
ATOM 1753 N N . LEU A 1 225 ? 10.502 -13.367 -18.749 1.00 95.94 225 LEU A N 1
ATOM 1754 C CA . LEU A 1 225 ? 11.746 -14.122 -18.658 1.00 95.94 225 LEU A CA 1
ATOM 1755 C C . LEU A 1 225 ? 12.141 -14.238 -17.187 1.00 95.94 225 LEU A C 1
ATOM 1757 O O . LEU A 1 225 ? 12.199 -13.236 -16.469 1.00 95.94 225 LEU A O 1
ATOM 1761 N N . LYS A 1 226 ? 12.401 -15.466 -16.740 1.00 96.19 226 LYS A N 1
ATOM 1762 C CA . LYS A 1 226 ? 12.817 -15.770 -15.368 1.00 96.19 226 LYS A CA 1
ATOM 1763 C C . LYS A 1 226 ? 14.300 -16.150 -15.363 1.00 96.19 226 LYS A C 1
ATOM 1765 O O . LYS A 1 226 ? 14.719 -16.873 -16.267 1.00 96.19 226 LYS A O 1
ATOM 1770 N N . PRO A 1 227 ? 15.087 -15.688 -14.379 1.00 95.06 227 PRO A N 1
ATOM 1771 C CA . PRO A 1 227 ? 16.482 -16.090 -14.264 1.00 95.06 227 PRO A CA 1
ATOM 1772 C C . PRO A 1 227 ? 16.574 -17.588 -13.943 1.00 95.06 227 PRO A C 1
ATOM 1774 O O . PRO A 1 227 ? 15.786 -18.100 -13.150 1.00 95.06 227 PRO A O 1
ATOM 1777 N N . THR A 1 228 ? 17.526 -18.280 -14.566 1.00 95.56 228 THR A N 1
ATOM 1778 C CA . THR A 1 228 ? 17.794 -19.714 -14.344 1.00 95.56 228 THR A CA 1
ATOM 1779 C C . THR A 1 228 ? 19.104 -19.966 -13.607 1.00 95.56 228 THR A C 1
ATOM 1781 O O . THR A 1 228 ? 19.242 -21.000 -12.965 1.00 95.56 228 THR A O 1
ATOM 1784 N N . ASP A 1 229 ? 20.053 -19.031 -13.682 1.00 96.88 229 ASP A N 1
ATOM 1785 C CA . ASP A 1 229 ? 21.336 -19.131 -12.988 1.00 96.88 229 ASP A CA 1
ATOM 1786 C C . ASP A 1 229 ? 21.130 -19.129 -11.465 1.00 96.88 229 ASP A C 1
ATOM 1788 O O . ASP A 1 229 ? 20.491 -18.229 -10.908 1.00 96.88 229 ASP A O 1
ATOM 1792 N N . GLU A 1 230 ? 21.698 -20.126 -10.787 1.00 95.88 230 GLU A N 1
ATOM 1793 C CA . GLU A 1 230 ? 21.608 -20.294 -9.338 1.00 95.88 230 GLU A CA 1
ATOM 1794 C C . GLU A 1 230 ? 22.140 -19.078 -8.575 1.00 95.88 230 GLU A C 1
ATOM 1796 O O . GLU A 1 230 ? 21.584 -18.709 -7.537 1.00 95.88 230 GLU A O 1
ATOM 1801 N N . ASN A 1 231 ? 23.192 -18.431 -9.084 1.00 95.62 231 ASN A N 1
ATOM 1802 C CA . ASN A 1 231 ? 23.773 -17.253 -8.440 1.00 95.62 231 ASN A CA 1
ATOM 1803 C C . ASN A 1 231 ? 22.804 -16.066 -8.475 1.00 95.62 231 ASN A C 1
ATOM 1805 O O . ASN A 1 231 ? 22.641 -15.362 -7.475 1.00 95.62 231 ASN A O 1
ATOM 1809 N N . LEU A 1 232 ? 22.117 -15.872 -9.604 1.00 93.81 232 LEU A N 1
ATOM 1810 C CA . LEU A 1 232 ? 21.102 -14.830 -9.752 1.00 93.81 232 LEU A CA 1
ATOM 1811 C C . LEU A 1 232 ? 19.869 -15.132 -8.904 1.00 93.81 232 LEU A C 1
ATOM 1813 O O . LEU A 1 232 ? 19.345 -14.230 -8.251 1.00 93.81 232 LEU A O 1
ATOM 1817 N N . LEU A 1 233 ? 19.429 -16.391 -8.876 1.00 94.31 233 LEU A N 1
ATOM 1818 C CA . LEU A 1 233 ? 18.310 -16.814 -8.037 1.00 94.31 233 LEU A CA 1
ATOM 1819 C C . LEU A 1 233 ? 18.595 -16.526 -6.561 1.00 94.31 233 LEU A C 1
ATOM 1821 O O . LEU A 1 233 ? 17.791 -15.846 -5.925 1.00 94.31 233 LEU A O 1
ATOM 1825 N N . LYS A 1 234 ? 19.771 -16.926 -6.056 1.00 94.19 234 LYS A N 1
ATOM 1826 C CA . LYS A 1 234 ? 20.214 -16.614 -4.686 1.00 94.19 234 LYS A CA 1
ATOM 1827 C C . LYS A 1 234 ? 20.274 -15.105 -4.442 1.00 94.19 234 LYS A C 1
ATOM 1829 O O . LYS A 1 234 ? 19.812 -14.633 -3.406 1.00 94.19 234 LYS A O 1
ATOM 1834 N N . TYR A 1 235 ? 20.797 -14.327 -5.391 1.00 94.00 235 TYR A N 1
ATOM 1835 C CA . TYR A 1 235 ? 20.883 -12.871 -5.257 1.00 94.00 235 TYR A CA 1
ATOM 1836 C C . TYR A 1 235 ? 19.507 -12.198 -5.127 1.00 94.00 235 TYR A C 1
ATOM 1838 O O . TYR A 1 235 ? 19.339 -11.311 -4.283 1.00 94.00 235 TYR A O 1
ATOM 1846 N N . TYR A 1 236 ? 18.526 -12.598 -5.940 1.00 92.62 236 TYR A N 1
ATOM 1847 C CA . TYR A 1 236 ? 17.189 -11.996 -5.938 1.00 92.62 236 TYR A CA 1
ATOM 1848 C C . TYR A 1 236 ? 16.264 -12.543 -4.844 1.00 92.62 236 TYR A C 1
ATOM 1850 O O . TYR A 1 236 ? 15.330 -11.835 -4.470 1.00 92.62 236 TYR A O 1
ATOM 1858 N N . SER A 1 237 ? 16.527 -13.741 -4.312 1.00 88.81 237 SER A N 1
ATOM 1859 C CA . SER A 1 237 ? 15.772 -14.323 -3.193 1.00 88.81 237 SER A CA 1
ATOM 1860 C C . SER A 1 237 ? 16.268 -13.893 -1.807 1.00 88.81 237 SER A C 1
ATOM 1862 O O . SER A 1 237 ? 15.609 -14.205 -0.820 1.00 88.81 237 SER A O 1
ATOM 1864 N N . SER A 1 238 ? 17.433 -13.237 -1.722 1.00 82.94 238 SER A N 1
ATOM 1865 C CA . SER A 1 238 ? 18.036 -12.758 -0.461 1.00 82.94 238 SER A CA 1
ATOM 1866 C C . SER A 1 238 ? 17.593 -11.349 -0.065 1.00 82.94 238 SER A C 1
ATOM 1868 O O . SER A 1 238 ? 17.420 -10.500 -0.974 1.00 82.94 238 SER A O 1
#

Radius of gyration: 22.23 Å; chains: 1; bounding box: 76×40×59 Å

pLDDT: mean 88.79, std 14.77, range [39.12, 97.38]

Sequence (238 aa):
MTGPVQGGGARALDLLRALPRVSLANLKPNPGCQYQPLSLNRLQYLIDLGRVDPTQPIDLTQLVNGRGVTIQPLKRDYGVQLVEEGADTFKAKVNIEVQLASELAIAAIEKNGGVVTTAFYDPRSLEILCKPVPFFLRGQPIPKRMLPPEALVPYYTDAKNRGYLADPAKFPEARLELAKKYGYILPDITKDELFKMLSTRKDPRQIFFGLAPGWVVNMADKKILKPTDENLLKYYSS